Protein AF-A0AAV4GHW4-F1 (afdb_monomer)

Radius of gyration: 25.51 Å; Cα contacts (8 Å, |Δi|>4): 417; chains: 1; bounding box: 50×102×62 Å

Secondary structure (DSSP, 8-state):
-PPPEEEEE-GGGPPPEEEE--TT--HHHHHHHHHHHHHHHHS-TTSGGGS-SGGGGGGEEEEEEPTT---SPPEEPPTT----TTTSS-BTTBPPEEEEEE-S--SS---TTSHHHHHHHHHHHHHHHT-SS--GGG-TTS-HHHHHHHHHHHHHHTTPPSP--TT-B--TTS--GGGG---TTTHHHHTT--HHHHHHHHTTTS--HHHHHHHHHHHHHHHHHHHHTT-BHHHHHHHHHHHHHHH-GGGGSEEEEE--TT-S--EEEEE---TT---------EE-HHHHHHHHHHHHHHHHHHHHHHHGGGS--------PPP-

Solvent-accessible surface area (backbone atoms only — not comparable to full-atom values): 19428 Å² total; per-residue (Å²): 133,90,80,54,53,36,42,35,40,45,56,72,79,46,78,66,45,78,45,72,67,43,98,81,52,45,41,66,59,53,51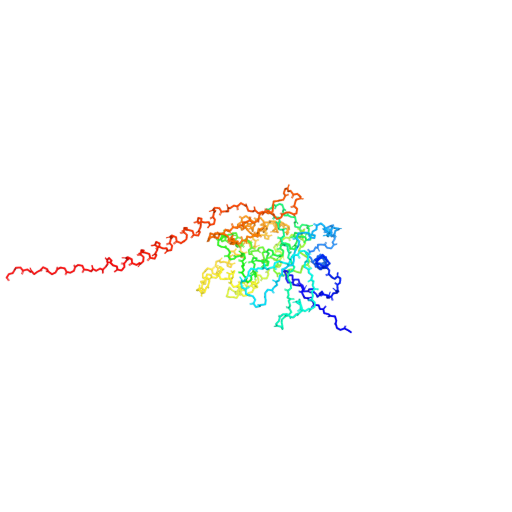,51,53,49,51,57,60,47,42,80,37,48,39,57,89,92,45,77,55,71,77,64,67,75,80,49,54,85,30,46,42,45,26,52,52,62,87,86,73,60,73,66,80,79,47,68,63,60,79,84,46,73,73,42,78,71,68,42,40,45,63,90,89,41,65,45,37,33,34,53,43,72,64,66,47,72,85,67,85,78,54,60,81,29,54,64,29,36,50,43,49,37,40,52,44,36,31,30,34,44,34,87,71,68,33,54,57,55,46,81,72,50,51,71,69,55,44,42,50,48,50,35,57,46,55,65,52,73,81,62,73,69,39,76,51,51,80,45,62,39,33,78,83,56,80,42,74,74,82,68,59,86,50,82,86,52,47,59,78,72,63,76,43,27,68,59,40,36,24,69,44,26,60,38,96,62,72,32,67,65,52,32,50,51,45,51,53,49,36,52,52,50,45,51,56,55,18,74,64,52,45,35,44,42,59,56,54,53,51,46,51,51,52,47,44,71,59,37,58,59,78,51,38,63,74,49,81,43,69,56,96,86,51,94,61,75,44,61,36,45,38,75,88,64,98,83,57,100,60,100,60,91,56,85,48,62,80,59,68,68,58,58,52,55,54,50,50,53,50,50,50,52,51,50,52,51,53,51,63,64,49,60,75,72,76,70,69,81,85,81,79,86,79,82,79,92,128

Nearest PDB structures (foldseek):
  5ejr-assembly1_A  TM=6.743E-01  e=3.762E-06  Dictyostelium discoideum
  6e2q-assembly2_B  TM=6.091E-01  e=5.104E-05  Homo sapiens
  9e8m-assembly2_B  TM=5.911E-01  e=1.743E-01  Homo sapiens
  2wxk-assembly1_A  TM=5.797E-01  e=1.201E+00  Mus musculus
  2kd0-assembly1_A  TM=5.246E-01  e=9.746E-01  Arabidopsis thaliana

Organism: NCBI:txid1093978

Mean predicted aligned error: 13.67 Å

pLDDT: mean 71.88, std 19.36, range [30.42, 95.06]

Structure (mmCIF, N/CA/C/O backbone):
data_AF-A0AAV4GHW4-F1
#
_entry.id   AF-A0AAV4GHW4-F1
#
loop_
_atom_site.group_PDB
_atom_site.id
_atom_site.type_symbol
_atom_site.label_atom_id
_atom_site.label_alt_id
_atom_site.label_comp_id
_atom_site.label_asym_id
_atom_site.label_entity_id
_atom_site.label_seq_id
_atom_site.pdbx_PDB_ins_code
_atom_site.Cartn_x
_atom_site.Cartn_y
_atom_site.Cartn_z
_atom_site.occupancy
_atom_site.B_iso_or_equiv
_atom_site.auth_seq_id
_atom_site.auth_comp_id
_atom_site.auth_asym_id
_atom_site.auth_atom_id
_atom_site.pdbx_PDB_model_num
ATOM 1 N N . MET A 1 1 ? 32.295 -14.717 -14.502 1.00 43.09 1 MET A N 1
ATOM 2 C CA . MET A 1 1 ? 31.758 -13.413 -14.947 1.00 43.09 1 MET A CA 1
ATOM 3 C C . MET A 1 1 ? 30.785 -12.934 -13.887 1.00 43.09 1 MET A C 1
ATOM 5 O O . MET A 1 1 ? 29.823 -13.642 -13.624 1.00 43.09 1 MET A O 1
ATOM 9 N N . GLU A 1 2 ? 31.046 -11.801 -13.240 1.00 54.69 2 GLU A N 1
ATOM 10 C CA . GLU A 1 2 ? 30.083 -11.202 -12.308 1.00 54.69 2 GLU A CA 1
ATOM 11 C C . GLU A 1 2 ? 28.971 -10.516 -13.113 1.00 54.69 2 GLU A C 1
ATOM 13 O O . GLU A 1 2 ? 29.228 -9.606 -13.901 1.00 54.69 2 GLU A O 1
ATOM 18 N N . GLY A 1 3 ? 27.736 -11.005 -12.981 1.00 66.94 3 GLY A N 1
ATOM 19 C CA . GLY A 1 3 ? 26.578 -10.428 -13.662 1.00 66.94 3 GLY A CA 1
ATOM 20 C C . GLY A 1 3 ? 26.185 -9.088 -13.041 1.00 66.94 3 GLY A C 1
ATOM 21 O O . GLY A 1 3 ? 26.038 -8.984 -11.824 1.00 66.94 3 GLY A O 1
ATOM 22 N N . HIS A 1 4 ? 25.977 -8.066 -13.873 1.00 81.06 4 HIS A N 1
ATOM 23 C CA . HIS A 1 4 ? 25.438 -6.783 -13.418 1.00 81.06 4 HIS A CA 1
ATOM 24 C C . HIS A 1 4 ? 23.946 -6.921 -13.135 1.00 81.06 4 HIS A C 1
ATOM 26 O O . HIS A 1 4 ? 23.232 -7.547 -13.913 1.00 81.06 4 HIS A O 1
ATOM 32 N N . PHE A 1 5 ? 23.469 -6.326 -12.045 1.00 85.38 5 PHE A N 1
ATOM 33 C CA . PHE A 1 5 ? 22.056 -6.331 -11.684 1.00 85.38 5 PHE A CA 1
ATOM 34 C C . PHE A 1 5 ? 21.634 -4.974 -11.127 1.00 85.38 5 PHE A C 1
ATOM 36 O O . PHE A 1 5 ? 22.455 -4.243 -10.568 1.00 85.38 5 PHE A O 1
ATOM 43 N N . PHE A 1 6 ? 20.343 -4.681 -11.233 1.00 86.38 6 PHE A N 1
ATOM 44 C CA . PHE A 1 6 ? 19.683 -3.640 -10.452 1.00 86.38 6 PHE A CA 1
ATOM 45 C C . PHE A 1 6 ? 18.686 -4.269 -9.478 1.00 86.38 6 PHE A C 1
ATOM 47 O O . PHE A 1 6 ? 18.365 -5.461 -9.560 1.00 86.38 6 PHE A O 1
ATOM 54 N N . LYS A 1 7 ? 18.219 -3.466 -8.524 1.00 88.12 7 LYS A N 1
ATOM 55 C CA . LYS A 1 7 ? 17.244 -3.883 -7.519 1.00 88.12 7 LYS A CA 1
ATOM 56 C C . LYS A 1 7 ? 15.897 -3.236 -7.784 1.00 88.12 7 LYS A C 1
ATOM 58 O O . LYS A 1 7 ? 15.825 -2.049 -8.100 1.00 88.12 7 LYS A O 1
ATOM 63 N N . VAL A 1 8 ? 14.849 -4.026 -7.600 1.00 91.50 8 VAL A N 1
ATOM 64 C CA . VAL A 1 8 ? 13.468 -3.558 -7.582 1.00 91.50 8 VAL A CA 1
ATOM 65 C C . VAL A 1 8 ? 12.912 -3.739 -6.175 1.00 91.50 8 VAL A C 1
ATOM 67 O O . VAL A 1 8 ? 12.892 -4.854 -5.649 1.00 91.50 8 VAL A O 1
ATOM 70 N N . SER A 1 9 ? 12.489 -2.639 -5.567 1.00 91.31 9 SER A N 1
ATOM 71 C CA . SER A 1 9 ? 11.794 -2.593 -4.284 1.00 91.31 9 SER A CA 1
ATOM 72 C C . SER A 1 9 ? 10.278 -2.676 -4.496 1.00 91.31 9 SER A C 1
ATOM 74 O O . SER A 1 9 ? 9.756 -2.314 -5.554 1.00 91.31 9 SER A O 1
ATOM 76 N N . PHE A 1 10 ? 9.571 -3.154 -3.475 1.00 92.25 10 PHE A N 1
ATOM 77 C CA . PHE A 1 10 ? 8.130 -3.395 -3.496 1.00 92.25 10 PHE A CA 1
ATOM 78 C C . PHE A 1 10 ? 7.480 -2.813 -2.238 1.00 92.25 10 PHE A C 1
ATOM 80 O O . PHE A 1 10 ? 8.136 -2.674 -1.202 1.00 92.25 10 PHE A O 1
ATOM 87 N N . CYS A 1 11 ? 6.184 -2.520 -2.312 1.00 89.81 11 CYS A N 1
ATOM 88 C CA . CYS A 1 11 ? 5.404 -2.090 -1.154 1.00 89.81 11 CYS A CA 1
ATOM 89 C C . CYS A 1 11 ? 5.164 -3.253 -0.167 1.00 89.81 11 CYS A C 1
ATOM 91 O O . CYS A 1 11 ? 5.292 -4.432 -0.507 1.00 89.81 11 CYS A O 1
ATOM 93 N N . GLY A 1 12 ? 4.796 -2.929 1.070 1.00 84.56 12 GLY A N 1
ATOM 94 C CA . GLY A 1 12 ? 4.368 -3.868 2.107 1.00 84.56 12 GLY A CA 1
ATOM 95 C C . GLY A 1 12 ? 5.491 -4.662 2.758 1.00 84.56 12 GLY A C 1
ATOM 96 O O . GLY A 1 12 ? 5.224 -5.680 3.386 1.00 84.56 12 GLY A O 1
ATOM 97 N N . GLY A 1 13 ? 6.750 -4.246 2.589 1.00 83.62 13 GLY A N 1
ATOM 98 C CA . GLY A 1 13 ? 7.904 -5.008 3.077 1.00 83.62 13 GLY A CA 1
ATOM 99 C C . GLY A 1 13 ? 8.180 -6.291 2.285 1.00 83.62 13 GLY A C 1
ATOM 100 O O . GLY A 1 13 ? 8.926 -7.149 2.756 1.00 83.62 13 GLY A O 1
ATOM 101 N N . ILE A 1 14 ? 7.606 -6.430 1.085 1.00 89.81 14 ILE A N 1
ATOM 102 C CA . ILE A 1 14 ? 7.945 -7.513 0.161 1.00 89.81 14 ILE A CA 1
ATOM 103 C C . ILE A 1 14 ? 9.435 -7.415 -0.195 1.00 89.81 14 ILE A C 1
ATOM 105 O O . ILE A 1 14 ? 9.939 -6.356 -0.567 1.00 89.81 14 ILE A O 1
ATOM 109 N N . SER A 1 15 ? 10.140 -8.543 -0.079 1.00 89.75 15 SER A N 1
ATOM 110 C CA . SER A 1 15 ? 11.580 -8.641 -0.336 1.00 89.75 15 SER A CA 1
ATOM 111 C C . SER A 1 15 ? 11.957 -8.087 -1.713 1.00 89.75 15 SER A C 1
ATOM 113 O O . SER A 1 15 ? 11.308 -8.437 -2.702 1.00 89.75 15 SER A O 1
ATOM 115 N N . GLU A 1 16 ? 13.040 -7.311 -1.789 1.00 91.19 16 GLU A N 1
ATOM 116 C CA . GLU A 1 16 ? 13.577 -6.793 -3.054 1.00 91.19 16 GLU A CA 1
ATOM 117 C C . GLU A 1 16 ? 13.884 -7.919 -4.055 1.00 91.19 16 GLU A C 1
ATOM 119 O O . GLU A 1 16 ? 14.304 -9.017 -3.677 1.00 91.19 16 GLU A O 1
ATOM 124 N N . LEU A 1 17 ? 13.736 -7.622 -5.346 1.00 92.12 17 LEU A N 1
ATOM 125 C CA . LEU A 1 17 ? 14.094 -8.517 -6.443 1.00 92.12 17 LEU A CA 1
ATOM 126 C C . LEU A 1 17 ? 15.356 -7.996 -7.136 1.00 92.12 17 LEU A C 1
ATOM 128 O O . LEU A 1 17 ? 15.420 -6.834 -7.537 1.00 92.12 17 LEU A O 1
ATOM 132 N N . LYS A 1 18 ? 16.361 -8.860 -7.298 1.00 91.00 18 LYS A N 1
ATOM 133 C CA . LYS A 1 18 ? 17.548 -8.566 -8.112 1.00 91.00 18 LYS A CA 1
ATOM 134 C C . LYS A 1 18 ? 17.291 -9.002 -9.547 1.00 91.00 18 LYS A C 1
ATOM 136 O O . LYS A 1 18 ? 16.961 -10.163 -9.784 1.00 91.00 18 LYS A O 1
ATOM 141 N N . ILE A 1 19 ? 17.477 -8.091 -10.495 1.00 90.44 19 ILE A N 1
ATOM 142 C CA . ILE A 1 19 ? 17.283 -8.364 -11.920 1.00 90.44 19 ILE A CA 1
ATOM 143 C C . ILE A 1 19 ? 18.604 -8.159 -12.642 1.00 90.44 19 ILE A C 1
ATOM 145 O O . ILE A 1 19 ? 19.162 -7.064 -12.648 1.00 90.44 19 ILE A O 1
ATOM 149 N N . TYR A 1 20 ? 19.106 -9.240 -13.235 1.00 89.19 20 TYR A N 1
ATOM 150 C CA . TYR A 1 20 ? 20.337 -9.227 -14.013 1.00 89.19 20 TYR A CA 1
ATOM 151 C C . TYR A 1 20 ? 20.122 -8.524 -15.350 1.00 89.19 20 TYR A C 1
ATOM 153 O O . TYR A 1 20 ? 19.161 -8.812 -16.064 1.00 89.19 20 TYR A O 1
ATOM 161 N N . ILE A 1 21 ? 21.035 -7.611 -15.670 1.00 86.50 21 ILE A N 1
ATOM 162 C CA . ILE A 1 21 ? 21.036 -6.839 -16.907 1.00 86.50 21 ILE A CA 1
ATOM 163 C C . ILE A 1 21 ? 21.643 -7.711 -18.005 1.00 86.50 21 ILE A C 1
ATOM 165 O O . ILE A 1 21 ? 22.843 -7.997 -17.985 1.00 86.50 21 ILE A O 1
ATOM 169 N N . ALA A 1 22 ? 20.803 -8.102 -18.957 1.00 86.62 22 ALA A N 1
ATOM 170 C CA . ALA A 1 22 ? 21.189 -8.752 -20.204 1.00 86.62 22 ALA A CA 1
ATOM 171 C C . ALA A 1 22 ? 20.960 -7.785 -21.386 1.00 86.62 22 ALA A C 1
ATOM 173 O O . ALA A 1 22 ? 20.087 -6.921 -21.276 1.00 86.62 22 ALA A O 1
ATOM 174 N N . PRO A 1 23 ? 21.720 -7.889 -22.493 1.00 83.31 23 PRO A N 1
ATOM 175 C CA . PRO A 1 23 ? 21.572 -7.012 -23.664 1.00 83.31 23 PRO A CA 1
ATOM 176 C C . PRO A 1 23 ? 20.146 -6.932 -24.232 1.00 83.31 23 PRO A C 1
ATOM 178 O O . PRO A 1 23 ? 19.733 -5.887 -24.730 1.00 83.31 23 PRO A O 1
ATOM 181 N N . GLU A 1 24 ? 19.406 -8.030 -24.144 1.00 87.25 24 GLU A N 1
ATOM 182 C CA . GLU A 1 24 ? 18.047 -8.215 -24.648 1.00 87.25 24 GLU A CA 1
ATOM 183 C C . GLU A 1 24 ? 16.949 -7.932 -23.610 1.00 87.25 24 GLU A C 1
ATOM 185 O O . GLU A 1 24 ? 15.772 -8.090 -23.920 1.00 87.25 24 GLU A O 1
ATOM 190 N N . LEU A 1 25 ? 17.303 -7.515 -22.387 1.00 89.38 25 LEU A N 1
ATOM 191 C CA . LEU A 1 25 ? 16.332 -7.287 -21.314 1.00 89.38 25 LEU A CA 1
ATOM 192 C C . LEU A 1 25 ? 15.388 -6.124 -21.657 1.00 89.38 25 LEU A C 1
ATOM 194 O O . LEU A 1 25 ? 15.807 -4.962 -21.704 1.00 89.38 25 LEU A O 1
ATOM 198 N N . THR A 1 26 ? 14.103 -6.428 -21.824 1.00 89.56 26 THR A N 1
ATOM 199 C CA . THR A 1 26 ? 13.068 -5.425 -22.103 1.00 89.56 26 THR A CA 1
ATOM 200 C C . THR A 1 26 ? 12.365 -4.943 -20.833 1.00 89.56 26 THR A C 1
ATOM 202 O O . THR A 1 26 ? 12.428 -5.577 -19.779 1.00 89.56 26 THR A O 1
ATOM 205 N N . TYR A 1 27 ? 11.655 -3.816 -20.929 1.00 88.19 27 TYR A N 1
ATOM 206 C CA . TYR A 1 27 ? 10.766 -3.337 -19.867 1.00 88.19 27 TYR A CA 1
ATOM 207 C C . TYR A 1 27 ? 9.712 -4.375 -19.476 1.00 88.19 27 TYR A C 1
ATOM 209 O O . TYR A 1 27 ? 9.542 -4.660 -18.290 1.00 88.19 27 TYR A O 1
ATOM 217 N N . ASP A 1 28 ? 9.068 -5.001 -20.459 1.00 88.50 28 ASP A N 1
ATOM 218 C CA . ASP A 1 28 ? 8.027 -5.999 -20.214 1.00 88.50 28 ASP A CA 1
ATOM 219 C C . ASP A 1 28 ? 8.582 -7.244 -19.514 1.00 88.50 28 ASP A C 1
ATOM 221 O O . ASP A 1 28 ? 7.925 -7.790 -18.626 1.00 88.50 28 ASP A O 1
ATOM 225 N N . ASP A 1 29 ? 9.817 -7.661 -19.815 1.00 91.12 29 ASP A N 1
ATOM 226 C CA . ASP A 1 29 ? 10.480 -8.757 -19.092 1.00 91.12 29 ASP A CA 1
ATOM 227 C C . ASP A 1 29 ? 10.667 -8.424 -17.611 1.00 91.12 29 ASP A C 1
ATOM 229 O O . ASP A 1 29 ? 10.471 -9.271 -16.733 1.00 91.12 29 ASP A O 1
ATOM 233 N N . VAL A 1 30 ? 11.050 -7.180 -17.319 1.00 92.38 30 VAL A N 1
ATOM 234 C CA . VAL A 1 30 ? 11.238 -6.695 -15.949 1.00 92.38 30 VAL A CA 1
ATOM 235 C C . VAL A 1 30 ? 9.900 -6.639 -15.217 1.00 92.38 30 VAL A C 1
ATOM 237 O O . VAL A 1 30 ? 9.807 -7.148 -14.096 1.00 92.38 30 VAL A O 1
ATOM 240 N N . ILE A 1 31 ? 8.853 -6.099 -15.846 1.00 92.44 31 ILE A N 1
ATOM 241 C CA . ILE A 1 31 ? 7.500 -6.069 -15.276 1.00 92.44 31 ILE A CA 1
ATOM 242 C C . ILE A 1 31 ? 6.985 -7.489 -15.028 1.00 92.44 31 ILE A C 1
ATOM 244 O O . ILE A 1 31 ? 6.517 -7.770 -13.927 1.00 92.44 31 ILE A O 1
ATOM 248 N N . ASN A 1 32 ? 7.133 -8.412 -15.980 1.00 91.06 32 ASN A N 1
ATOM 249 C CA . ASN A 1 32 ? 6.719 -9.808 -15.819 1.00 91.06 32 ASN A CA 1
ATOM 250 C C . ASN A 1 32 ? 7.434 -10.493 -14.647 1.00 91.06 32 ASN A C 1
ATOM 252 O O . ASN A 1 32 ? 6.792 -11.160 -13.831 1.00 91.06 32 ASN A O 1
ATOM 256 N N . LYS A 1 33 ? 8.753 -10.292 -14.511 1.00 92.81 33 LYS A N 1
ATOM 257 C CA . LYS A 1 33 ? 9.520 -10.785 -13.353 1.00 92.81 33 LYS A CA 1
ATOM 258 C C . LYS A 1 33 ? 8.976 -10.220 -12.039 1.00 92.81 33 LYS A C 1
ATOM 260 O O . LYS A 1 33 ? 8.833 -10.967 -11.073 1.00 92.81 33 LYS A O 1
ATOM 265 N N . CYS A 1 34 ? 8.622 -8.936 -12.012 1.00 94.44 34 CYS A N 1
ATOM 266 C CA . CYS A 1 34 ? 8.037 -8.293 -10.837 1.00 94.44 34 CYS A CA 1
ATOM 267 C C . CYS A 1 34 ? 6.637 -8.831 -10.509 1.00 94.44 34 CYS A C 1
ATOM 269 O O . CYS A 1 34 ? 6.383 -9.156 -9.349 1.00 94.44 34 CYS A O 1
ATOM 271 N N . ILE A 1 35 ? 5.753 -8.990 -11.502 1.00 91.81 35 ILE A N 1
ATOM 272 C CA . ILE A 1 35 ? 4.402 -9.531 -11.285 1.00 91.81 35 ILE A CA 1
ATOM 273 C C . ILE A 1 35 ? 4.476 -10.964 -10.760 1.00 91.81 35 ILE A C 1
ATOM 275 O O . ILE A 1 35 ? 3.809 -11.292 -9.783 1.00 91.81 35 ILE A O 1
ATOM 279 N N . ASN A 1 36 ? 5.322 -11.809 -11.349 1.00 89.94 36 ASN A N 1
ATOM 280 C CA . ASN A 1 36 ? 5.509 -13.180 -10.872 1.00 89.94 36 ASN A CA 1
ATOM 281 C C . ASN A 1 36 ? 6.025 -13.217 -9.427 1.00 89.94 36 ASN A C 1
ATOM 283 O O . ASN A 1 36 ? 5.569 -14.036 -8.630 1.00 89.94 36 ASN A O 1
ATOM 287 N N . HIS A 1 37 ? 6.922 -12.294 -9.072 1.00 92.06 37 HIS A N 1
ATOM 288 C CA . HIS A 1 37 ? 7.453 -12.172 -7.716 1.00 92.06 37 HIS A CA 1
ATOM 289 C C . HIS A 1 37 ? 6.400 -11.724 -6.695 1.00 92.06 37 HIS A C 1
ATOM 291 O O . HIS A 1 37 ? 6.375 -12.262 -5.587 1.00 92.06 37 HIS A O 1
ATOM 297 N N . ILE A 1 38 ? 5.516 -10.778 -7.030 1.00 91.38 38 ILE A N 1
ATOM 298 C CA . ILE A 1 38 ? 4.436 -10.382 -6.109 1.00 91.38 38 ILE A CA 1
ATOM 299 C C . ILE A 1 38 ? 3.320 -11.425 -6.057 1.00 91.38 38 ILE A C 1
ATOM 301 O O . ILE A 1 38 ? 2.797 -11.687 -4.979 1.00 91.38 38 ILE A O 1
ATOM 305 N N . LYS A 1 39 ? 2.990 -12.071 -7.181 1.00 87.81 39 LYS A N 1
ATOM 306 C CA . LYS A 1 39 ? 1.914 -13.064 -7.291 1.00 87.81 39 LYS A CA 1
ATOM 307 C C . LYS A 1 39 ? 2.075 -14.180 -6.264 1.00 87.81 39 LYS A C 1
ATOM 309 O O . LYS A 1 39 ? 1.115 -14.507 -5.580 1.00 87.81 39 LYS A O 1
ATOM 314 N N . SER A 1 40 ? 3.286 -14.716 -6.107 1.00 82.75 40 SER A N 1
ATOM 315 C CA . SER A 1 40 ? 3.565 -15.795 -5.149 1.00 82.75 40 SER A CA 1
ATOM 316 C C . SER A 1 40 ? 3.507 -15.366 -3.677 1.00 82.75 40 SER A C 1
ATOM 318 O O . SER A 1 40 ? 3.732 -16.194 -2.801 1.00 82.75 40 SER A O 1
ATOM 320 N N . ARG A 1 41 ? 3.312 -14.072 -3.395 1.00 87.12 41 ARG A N 1
ATOM 321 C CA . ARG A 1 41 ? 3.337 -13.494 -2.044 1.00 87.12 41 ARG A CA 1
ATOM 322 C C . ARG A 1 41 ? 1.998 -12.903 -1.643 1.00 87.12 41 ARG A C 1
ATOM 324 O O . ARG A 1 41 ? 1.611 -13.028 -0.493 1.00 87.12 41 ARG A O 1
ATOM 331 N N . VAL A 1 42 ? 1.328 -12.213 -2.564 1.00 86.44 42 VAL A N 1
ATOM 332 C CA . VAL A 1 42 ? 0.125 -11.426 -2.251 1.00 86.44 42 VAL A CA 1
ATOM 333 C C . VAL A 1 42 ? -1.168 -12.161 -2.573 1.00 86.44 42 VAL A C 1
ATOM 335 O O . VAL A 1 42 ? -2.201 -11.819 -2.008 1.00 86.44 42 VAL A O 1
ATOM 338 N N . CYS A 1 43 ? -1.129 -13.157 -3.459 1.00 82.19 43 CYS A N 1
ATOM 339 C CA . CYS A 1 43 ? -2.315 -13.911 -3.839 1.00 82.19 43 CYS A CA 1
ATOM 340 C C . CYS A 1 43 ? -2.476 -15.175 -3.009 1.00 82.19 43 CYS A C 1
ATOM 342 O O . CYS A 1 43 ? -1.501 -15.807 -2.609 1.00 82.19 43 CYS A O 1
ATOM 344 N N . ASP A 1 44 ? -3.737 -15.549 -2.828 1.00 77.38 44 ASP A N 1
ATOM 345 C CA . ASP A 1 44 ? -4.115 -16.866 -2.347 1.00 77.38 44 ASP A CA 1
ATOM 346 C C . ASP A 1 44 ? -3.598 -17.934 -3.337 1.00 77.38 44 ASP A C 1
ATOM 348 O O . ASP A 1 44 ? -3.952 -17.856 -4.527 1.00 77.38 44 ASP A O 1
ATOM 352 N N . PRO A 1 45 ? -2.747 -18.882 -2.887 1.00 70.38 45 PRO A N 1
ATOM 353 C CA . PRO A 1 45 ? -2.209 -19.946 -3.733 1.00 70.38 45 PRO A CA 1
ATOM 354 C C . PRO A 1 45 ? -3.300 -20.826 -4.353 1.00 70.38 45 PRO A C 1
ATOM 356 O O . PRO A 1 45 ? -3.072 -21.372 -5.432 1.00 70.38 45 PRO A O 1
ATOM 359 N N . ASP A 1 46 ? -4.479 -20.895 -3.730 1.00 70.81 46 ASP A N 1
ATOM 360 C CA . ASP A 1 46 ? -5.600 -21.725 -4.173 1.00 70.81 46 ASP A CA 1
ATOM 361 C C . ASP A 1 46 ? -6.586 -20.965 -5.083 1.00 70.81 46 ASP A C 1
ATOM 363 O O . ASP A 1 46 ? -7.601 -21.517 -5.508 1.00 70.81 46 ASP A O 1
ATOM 367 N N . SER A 1 47 ? -6.316 -19.691 -5.404 1.00 69.19 47 SER A N 1
ATOM 368 C CA . SER A 1 47 ? -7.223 -18.866 -6.214 1.00 69.19 47 SER A CA 1
ATOM 369 C C . SER A 1 47 ? -6.863 -18.790 -7.705 1.00 69.19 47 SER A C 1
ATOM 371 O O . SER A 1 47 ? -5.702 -18.652 -8.113 1.00 69.19 47 SER A O 1
ATOM 373 N N . ASP A 1 48 ? -7.911 -18.720 -8.533 1.00 63.34 48 ASP A N 1
ATOM 374 C CA . ASP A 1 48 ? -7.831 -18.474 -9.981 1.00 63.34 48 ASP A CA 1
ATOM 375 C C . ASP A 1 48 ? -7.287 -17.082 -10.343 1.00 63.34 48 ASP A C 1
ATOM 377 O O . ASP A 1 48 ? -7.004 -16.816 -11.513 1.00 63.34 48 ASP A O 1
ATOM 381 N N . ALA A 1 49 ? -7.067 -16.188 -9.367 1.00 59.91 49 ALA A N 1
ATOM 382 C CA . ALA A 1 49 ? -6.452 -14.869 -9.571 1.00 59.91 49 ALA A CA 1
ATOM 383 C C . ALA A 1 49 ? -5.074 -14.946 -10.266 1.00 59.91 49 ALA A C 1
ATOM 385 O O . ALA A 1 49 ? -4.554 -13.949 -10.772 1.00 59.91 49 ALA A O 1
ATOM 386 N N . SER A 1 50 ? -4.500 -16.149 -10.293 1.00 55.19 50 SER A N 1
ATOM 387 C CA . SER A 1 50 ? -3.203 -16.529 -10.821 1.00 55.19 50 SER A CA 1
ATOM 388 C C . SER A 1 50 ? -3.150 -16.797 -12.338 1.00 55.19 50 SER A C 1
ATOM 390 O O . SER A 1 50 ? -2.040 -16.852 -12.878 1.00 55.19 50 SER A O 1
ATOM 392 N N . THR A 1 51 ? -4.272 -16.954 -13.050 1.00 59.62 51 THR A N 1
ATOM 393 C CA . THR A 1 51 ? -4.263 -17.585 -14.393 1.00 59.62 51 THR A CA 1
ATOM 394 C C . THR A 1 51 ? -3.939 -16.671 -15.580 1.00 59.62 51 THR A C 1
ATOM 396 O O . THR A 1 51 ? -3.481 -17.184 -16.598 1.00 59.62 51 THR A O 1
ATOM 399 N N . ASN A 1 52 ? -4.083 -15.340 -15.491 1.00 62.16 52 ASN A N 1
ATOM 400 C CA . ASN A 1 52 ? -3.751 -14.451 -16.620 1.00 62.16 52 ASN A CA 1
ATOM 401 C C . ASN A 1 52 ? -3.029 -13.158 -16.198 1.00 62.16 52 ASN A C 1
ATOM 403 O O . ASN A 1 52 ? -3.634 -12.107 -15.994 1.00 62.16 52 ASN A O 1
ATOM 407 N N . VAL A 1 53 ? -1.701 -13.251 -16.084 1.00 65.94 53 VAL A N 1
ATOM 408 C CA . VAL A 1 53 ? -0.802 -12.139 -15.724 1.00 65.94 53 VAL A CA 1
ATOM 409 C C . VAL A 1 53 ? -0.739 -11.060 -16.814 1.00 65.94 53 VAL A C 1
ATOM 411 O O . VAL A 1 53 ? -0.597 -9.879 -16.496 1.00 65.94 53 VAL A O 1
ATOM 414 N N . ALA A 1 54 ? -0.905 -11.442 -18.086 1.00 67.75 54 ALA A N 1
ATOM 415 C CA . ALA A 1 54 ? -0.756 -10.537 -19.226 1.00 67.75 54 ALA A CA 1
ATOM 416 C C . ALA A 1 54 ? -1.771 -9.382 -19.209 1.00 67.75 54 ALA A C 1
ATOM 418 O O . ALA A 1 54 ? -1.443 -8.266 -19.603 1.00 67.75 54 ALA A O 1
ATOM 419 N N . VAL A 1 55 ? -2.975 -9.616 -18.675 1.00 72.25 55 VAL A N 1
ATOM 420 C CA . VAL A 1 55 ? -4.030 -8.593 -18.553 1.00 72.25 55 VAL A CA 1
ATOM 421 C C . VAL A 1 55 ? -3.620 -7.444 -17.625 1.00 72.25 55 VAL A C 1
ATOM 423 O O . VAL A 1 55 ? -4.094 -6.321 -17.789 1.00 72.25 55 VAL A O 1
ATOM 426 N N . TYR A 1 56 ? -2.726 -7.691 -16.664 1.00 72.19 56 TYR A N 1
ATOM 427 C CA . TYR A 1 56 ? -2.315 -6.678 -15.692 1.00 72.19 56 TYR A CA 1
ATOM 428 C C . TYR A 1 56 ? -1.028 -5.936 -16.069 1.00 72.19 56 TYR A C 1
ATOM 430 O O . TYR A 1 56 ? -0.743 -4.911 -15.453 1.00 72.19 56 TYR A O 1
ATOM 438 N N . LEU A 1 57 ? -0.277 -6.395 -17.079 1.00 75.25 57 LEU A N 1
ATOM 439 C CA . LEU A 1 57 ? 0.938 -5.726 -17.566 1.00 75.25 57 LEU A CA 1
ATOM 440 C C . LEU A 1 57 ? 0.786 -4.203 -17.739 1.00 75.25 57 LEU A C 1
ATOM 442 O O . LEU A 1 57 ? 1.588 -3.475 -17.153 1.00 75.25 57 LEU A O 1
ATOM 446 N N . PRO A 1 58 ? -0.247 -3.689 -18.439 1.00 78.12 58 PRO A N 1
ATOM 447 C CA . PRO A 1 58 ? -0.382 -2.252 -18.672 1.00 78.12 58 PRO A CA 1
ATOM 448 C C . PRO A 1 58 ? -0.766 -1.456 -17.420 1.00 78.12 58 PRO A C 1
ATOM 450 O O . PRO A 1 58 ? -0.789 -0.234 -17.469 1.00 78.12 58 PRO A O 1
ATOM 453 N N . VAL A 1 59 ? -1.108 -2.114 -16.307 1.00 84.19 59 VAL A N 1
ATOM 454 C CA . VAL A 1 59 ? -1.541 -1.450 -15.069 1.00 84.19 59 VAL A CA 1
ATOM 455 C C . VAL A 1 59 ? -0.357 -1.115 -14.157 1.00 84.19 59 VAL A C 1
ATOM 457 O O . VAL A 1 59 ? -0.384 -0.124 -13.413 1.00 84.19 59 VAL A O 1
ATOM 460 N N . PHE A 1 60 ? 0.691 -1.930 -14.217 1.00 89.12 60 PHE A N 1
ATOM 461 C CA . PHE A 1 60 ? 1.883 -1.768 -13.399 1.00 89.12 60 PHE A CA 1
ATOM 462 C C . PHE A 1 60 ? 2.923 -0.868 -14.064 1.00 89.12 60 PHE A C 1
ATOM 464 O O . PHE A 1 60 ? 2.957 -0.690 -15.279 1.00 89.12 60 PHE A O 1
ATOM 471 N N . GLY A 1 61 ? 3.811 -0.313 -13.247 1.00 91.19 61 GLY A N 1
ATOM 472 C CA . GLY A 1 61 ? 4.952 0.436 -13.736 1.00 91.19 61 GLY A CA 1
ATOM 473 C C . GLY A 1 61 ? 6.153 0.379 -12.806 1.00 91.19 61 GLY A C 1
ATOM 474 O O . GLY A 1 61 ? 6.053 -0.034 -11.647 1.00 91.19 61 GLY A O 1
ATOM 475 N N . LEU A 1 62 ? 7.286 0.840 -13.327 1.00 90.75 62 LEU A N 1
ATOM 476 C CA . LEU A 1 62 ? 8.505 1.072 -12.561 1.00 90.75 62 LEU A CA 1
ATOM 477 C C . LEU A 1 62 ? 8.722 2.569 -12.401 1.00 90.75 62 LEU A C 1
ATOM 479 O O . LEU A 1 62 ? 8.672 3.317 -13.380 1.00 90.75 62 LEU A O 1
ATOM 483 N N . ARG A 1 63 ? 9.008 3.000 -11.176 1.00 87.81 63 ARG A N 1
ATOM 484 C CA . ARG A 1 63 ? 9.482 4.358 -10.902 1.00 87.81 63 ARG A CA 1
ATOM 485 C C . ARG A 1 63 ? 10.897 4.341 -10.346 1.00 87.81 63 ARG A C 1
ATOM 487 O O . ARG A 1 63 ? 11.298 3.379 -9.696 1.00 87.81 63 ARG A O 1
ATOM 494 N N . LEU A 1 64 ? 11.647 5.405 -10.595 1.00 83.88 64 LEU A N 1
ATOM 495 C CA . LEU A 1 64 ? 12.969 5.607 -10.011 1.00 83.88 64 LEU A CA 1
ATOM 496 C C . LEU A 1 64 ? 12.832 5.982 -8.530 1.00 83.88 64 LEU A C 1
ATOM 498 O O . LEU A 1 64 ? 12.132 6.942 -8.200 1.00 83.88 64 LEU A O 1
ATOM 502 N N . LEU A 1 65 ? 13.523 5.259 -7.646 1.00 74.56 65 LEU A N 1
ATOM 503 C CA . LEU A 1 65 ? 13.726 5.697 -6.268 1.00 74.56 65 LEU A CA 1
ATOM 504 C C . LEU A 1 65 ? 14.849 6.723 -6.259 1.00 74.56 65 LEU A C 1
ATOM 506 O O . LEU A 1 65 ? 15.983 6.436 -6.648 1.00 74.56 65 LEU A O 1
ATOM 510 N N . GLN A 1 66 ? 14.531 7.935 -5.821 1.00 65.50 66 GLN A N 1
ATOM 511 C CA . GLN A 1 66 ? 15.535 8.979 -5.755 1.00 65.50 66 GLN A CA 1
ATOM 512 C C . GLN A 1 66 ? 16.537 8.697 -4.629 1.00 65.50 66 GLN A C 1
ATOM 514 O O . GLN A 1 66 ? 16.139 8.383 -3.498 1.00 65.50 66 GLN A O 1
ATOM 519 N N . PRO A 1 67 ? 17.848 8.822 -4.897 1.00 54.88 67 PRO A N 1
ATOM 520 C CA . PRO A 1 67 ? 18.847 8.690 -3.855 1.00 54.88 67 PRO A CA 1
ATOM 521 C C . PRO A 1 67 ? 18.659 9.821 -2.833 1.00 54.88 67 PRO A C 1
ATOM 523 O O . PRO A 1 67 ? 18.717 10.992 -3.184 1.00 54.88 67 PRO A O 1
ATOM 526 N N . ASN A 1 68 ? 18.503 9.448 -1.557 1.00 53.91 68 ASN A N 1
ATOM 527 C CA . ASN A 1 68 ? 18.387 10.319 -0.371 1.00 53.91 68 ASN A CA 1
ATOM 528 C C . ASN A 1 68 ? 16.981 10.801 0.020 1.00 53.91 68 ASN A C 1
ATOM 530 O O . ASN A 1 68 ? 16.882 11.671 0.883 1.00 53.91 68 ASN A O 1
ATOM 534 N N . GLY A 1 69 ? 15.906 10.241 -0.543 1.00 51.03 69 GLY A N 1
ATOM 535 C CA . GLY A 1 69 ? 14.548 10.613 -0.121 1.00 51.03 69 GLY A CA 1
ATOM 536 C C . GLY A 1 69 ? 14.220 12.088 -0.378 1.00 51.03 69 GLY A C 1
ATOM 537 O O . GLY A 1 69 ? 13.441 12.681 0.367 1.00 51.03 69 GLY A O 1
ATOM 538 N N . SER A 1 70 ? 14.843 12.688 -1.400 1.00 51.59 70 SER A N 1
ATOM 539 C CA . SER A 1 70 ? 14.464 14.008 -1.893 1.00 51.59 70 SER A CA 1
ATOM 540 C C . SER A 1 70 ? 12.987 13.999 -2.279 1.00 51.59 70 SER A C 1
ATOM 542 O O . SER A 1 70 ? 12.494 13.055 -2.891 1.00 51.59 70 SER A O 1
ATOM 544 N N . SER A 1 71 ? 12.274 15.055 -1.891 1.00 53.06 71 SER A N 1
ATOM 545 C CA . SER A 1 71 ? 10.832 15.221 -2.091 1.00 53.06 71 SER A CA 1
ATOM 546 C C . SER A 1 71 ? 10.449 15.533 -3.542 1.00 53.06 71 SER A C 1
ATOM 548 O O . SER A 1 71 ? 9.417 16.163 -3.774 1.00 53.06 71 SER A O 1
ATOM 550 N N . GLU A 1 72 ? 11.297 15.207 -4.518 1.00 58.00 72 GLU A N 1
ATOM 551 C CA . GLU A 1 72 ? 10.946 15.446 -5.911 1.00 58.00 72 GLU A CA 1
ATOM 552 C C . GLU A 1 72 ? 9.975 14.368 -6.397 1.00 58.00 72 GLU A C 1
ATOM 554 O O . GLU A 1 72 ? 9.885 13.262 -5.855 1.00 58.00 72 GLU A O 1
ATOM 559 N N . ASN A 1 73 ? 9.212 14.715 -7.429 1.00 62.66 73 ASN A N 1
ATOM 560 C CA . ASN A 1 73 ? 8.162 13.852 -7.939 1.00 62.66 73 ASN A CA 1
ATOM 561 C C . ASN A 1 73 ? 8.735 12.513 -8.439 1.00 62.66 73 ASN A C 1
ATOM 563 O O . ASN A 1 73 ? 9.750 12.504 -9.143 1.00 62.66 73 ASN A O 1
ATOM 567 N N . PRO A 1 74 ? 8.070 11.381 -8.142 1.00 72.12 74 PRO A N 1
ATOM 568 C CA . PRO A 1 74 ? 8.483 10.085 -8.656 1.00 72.12 74 PRO A CA 1
ATOM 569 C C . PRO A 1 74 ? 8.492 10.087 -10.189 1.00 72.12 74 PRO A C 1
ATOM 571 O O . PRO A 1 74 ? 7.499 10.439 -10.827 1.00 72.12 74 PRO A O 1
ATOM 574 N N . VAL A 1 75 ? 9.606 9.656 -10.782 1.00 79.56 75 VAL A N 1
ATOM 575 C CA . VAL A 1 75 ? 9.758 9.558 -12.240 1.00 79.56 75 VAL A CA 1
ATOM 576 C C . VAL A 1 75 ? 9.462 8.130 -12.678 1.00 79.56 75 VAL A C 1
ATOM 578 O O . VAL A 1 75 ? 10.195 7.204 -12.329 1.00 79.56 75 VAL A O 1
ATOM 581 N N . TRP A 1 76 ? 8.391 7.953 -13.449 1.00 84.81 76 TRP A N 1
ATOM 582 C CA . TRP A 1 76 ? 8.051 6.674 -14.068 1.00 84.81 76 TRP A CA 1
ATOM 583 C C . TRP A 1 76 ? 8.909 6.413 -15.297 1.00 84.81 76 TRP A C 1
ATOM 585 O O . TRP A 1 76 ? 9.130 7.305 -16.118 1.00 84.81 76 TRP A O 1
ATOM 595 N N . LEU A 1 77 ? 9.346 5.169 -15.450 1.00 84.94 77 LEU A N 1
ATOM 596 C CA . LEU A 1 77 ? 10.011 4.734 -16.665 1.00 84.94 77 LEU A CA 1
ATOM 597 C C . LEU A 1 77 ? 8.984 4.586 -17.799 1.00 84.94 77 LEU A C 1
ATOM 599 O O . LEU A 1 77 ? 7.893 4.053 -17.575 1.00 84.94 77 LEU A O 1
ATOM 603 N N . PRO A 1 78 ? 9.309 5.036 -19.021 1.00 82.06 78 PRO A N 1
ATOM 604 C CA . PRO A 1 78 ? 8.491 4.737 -20.188 1.00 82.06 78 PRO A CA 1
ATOM 605 C C . PRO A 1 78 ? 8.600 3.252 -20.565 1.00 82.06 78 PRO A C 1
ATOM 607 O O . PRO A 1 78 ? 9.623 2.619 -20.311 1.00 82.06 78 PRO A O 1
ATOM 610 N N . TYR A 1 79 ? 7.588 2.709 -21.248 1.00 79.06 79 TYR A N 1
ATOM 611 C CA . TYR A 1 79 ? 7.567 1.295 -21.658 1.00 79.06 79 TYR A CA 1
ATOM 612 C C . TYR A 1 79 ? 8.703 0.916 -22.625 1.00 79.06 79 TYR A C 1
ATOM 614 O O . TYR A 1 79 ? 9.103 -0.237 -22.703 1.00 79.06 79 TYR A O 1
ATOM 622 N N . TRP A 1 80 ? 9.261 1.885 -23.355 1.00 79.44 80 TRP A N 1
ATOM 623 C CA . TRP A 1 80 ? 10.421 1.694 -24.233 1.00 79.44 80 TRP A CA 1
ATOM 624 C C . TRP A 1 80 ? 11.767 1.889 -23.516 1.00 79.44 80 TRP A C 1
ATOM 626 O O . TRP A 1 80 ? 12.803 2.014 -24.176 1.00 79.44 80 TRP A O 1
ATOM 636 N N . HIS A 1 81 ? 11.781 1.994 -22.183 1.00 84.38 81 HIS A N 1
ATOM 637 C CA . HIS A 1 81 ? 13.021 2.135 -21.425 1.00 84.38 81 HIS A CA 1
ATOM 638 C C . HIS A 1 81 ? 13.934 0.922 -21.649 1.00 84.38 81 HIS A C 1
ATOM 640 O O . HIS A 1 81 ? 13.495 -0.227 -21.614 1.00 84.38 81 HIS A O 1
ATOM 646 N N . LYS A 1 82 ? 15.221 1.196 -21.873 1.00 83.81 82 LYS A N 1
ATOM 647 C CA . LYS A 1 82 ? 16.262 0.187 -22.068 1.00 83.81 82 LYS A CA 1
ATOM 648 C C . LYS A 1 82 ? 17.213 0.234 -20.883 1.00 83.81 82 LYS A C 1
ATOM 650 O O . LYS A 1 82 ? 17.746 1.299 -20.589 1.00 83.81 82 LYS A O 1
ATOM 655 N N . PHE A 1 83 ? 17.430 -0.917 -20.255 1.00 84.44 83 PHE A N 1
ATOM 656 C CA . PHE A 1 83 ? 18.301 -1.033 -19.090 1.00 84.44 83 PHE A CA 1
ATOM 657 C C . PHE A 1 83 ? 19.757 -1.190 -19.536 1.00 84.44 83 PHE A C 1
ATOM 659 O O . PHE A 1 83 ? 20.121 -2.171 -20.188 1.00 84.44 83 PHE A O 1
ATOM 666 N N . TYR A 1 84 ? 20.610 -0.237 -19.175 1.00 74.25 84 TYR A N 1
ATOM 667 C CA . TYR A 1 84 ? 22.016 -0.199 -19.550 1.00 74.25 84 TYR A CA 1
ATOM 668 C C . TYR A 1 84 ? 22.944 -0.241 -18.338 1.00 74.25 84 TYR A C 1
ATOM 670 O O . TYR A 1 84 ? 22.844 0.536 -17.390 1.00 74.25 84 TYR A O 1
ATOM 678 N N . LYS A 1 85 ? 23.990 -1.065 -18.452 1.00 60.97 85 LYS A N 1
ATOM 679 C CA . LYS A 1 85 ? 25.033 -1.266 -17.433 1.00 60.97 85 LYS A CA 1
ATOM 680 C C . LYS A 1 85 ? 25.680 0.025 -16.898 1.00 60.97 85 LYS A C 1
ATOM 682 O O . LYS A 1 85 ? 26.067 0.055 -15.738 1.00 60.97 85 LYS A O 1
ATOM 687 N N . LYS A 1 86 ? 25.837 1.078 -17.712 1.00 60.16 86 LYS A N 1
ATOM 688 C CA . LYS A 1 86 ? 26.477 2.342 -17.284 1.00 60.16 86 LYS A CA 1
ATOM 689 C C . LYS A 1 86 ? 25.517 3.334 -16.618 1.00 60.16 86 LYS A C 1
ATOM 691 O O . LYS A 1 86 ? 25.981 4.151 -15.836 1.00 60.16 86 LYS A O 1
ATOM 696 N N . GLN A 1 87 ? 24.225 3.279 -16.937 1.00 61.44 87 GLN A N 1
ATOM 697 C CA . GLN A 1 87 ? 23.229 4.231 -16.432 1.00 61.44 87 GLN A CA 1
ATOM 698 C C . GLN A 1 87 ? 22.485 3.670 -15.223 1.00 61.44 87 GLN A C 1
ATOM 700 O O . GLN A 1 87 ? 22.280 4.392 -14.265 1.00 61.44 87 GLN A O 1
ATOM 705 N N . ASP A 1 88 ? 22.193 2.372 -15.200 1.00 56.72 88 ASP A N 1
ATOM 706 C CA . ASP A 1 88 ? 21.281 1.803 -14.200 1.00 56.72 88 ASP A CA 1
ATOM 707 C C . ASP A 1 88 ? 21.996 1.082 -13.047 1.00 56.72 88 ASP A C 1
ATOM 709 O O . ASP A 1 88 ? 21.384 0.696 -12.055 1.00 56.72 88 ASP A O 1
ATOM 713 N N . VAL A 1 89 ? 23.320 0.917 -13.138 1.00 55.19 89 VAL A N 1
ATOM 714 C CA . VAL A 1 89 ? 24.122 0.256 -12.091 1.00 55.19 89 VAL A CA 1
ATOM 715 C C . VAL A 1 89 ? 24.867 1.270 -11.220 1.00 55.19 89 VAL A C 1
ATOM 717 O O . VAL A 1 89 ? 25.015 1.023 -10.027 1.00 55.19 89 VAL A O 1
ATOM 720 N N . HIS A 1 90 ? 25.304 2.414 -11.772 1.00 47.62 90 HIS A N 1
ATOM 721 C CA . HIS A 1 90 ? 26.154 3.383 -11.065 1.00 47.62 90 HIS A CA 1
ATOM 722 C C . HIS A 1 90 ? 26.119 4.800 -11.665 1.00 47.62 90 HIS A C 1
ATOM 724 O O . HIS A 1 90 ? 27.062 5.213 -12.341 1.00 47.62 90 HIS A O 1
ATOM 730 N N . VAL A 1 91 ? 25.118 5.610 -11.322 1.00 42.38 91 VAL A N 1
ATOM 731 C CA . VAL A 1 91 ? 25.296 7.070 -11.361 1.00 42.38 91 VAL A CA 1
ATOM 732 C C . VAL A 1 91 ? 25.628 7.509 -9.932 1.00 42.38 91 VAL A C 1
ATOM 734 O O . VAL A 1 91 ? 24.811 7.396 -9.028 1.00 42.38 91 VAL A O 1
ATOM 737 N N . GLN A 1 92 ? 26.875 7.949 -9.712 1.00 41.31 92 GLN A N 1
ATOM 738 C CA . GLN A 1 92 ? 27.389 8.505 -8.441 1.00 41.31 92 GLN A CA 1
ATOM 739 C C . GLN A 1 92 ? 27.574 7.525 -7.257 1.00 41.31 92 GLN A C 1
ATOM 741 O O . GLN A 1 92 ? 27.373 7.892 -6.101 1.00 41.31 92 GLN A O 1
ATOM 746 N N . GLY A 1 93 ? 27.979 6.273 -7.502 1.00 46.53 93 GLY A N 1
ATOM 747 C CA . GLY A 1 93 ? 28.325 5.333 -6.417 1.00 46.53 93 GLY A CA 1
ATOM 748 C C . GLY A 1 93 ? 27.129 4.776 -5.631 1.00 46.53 93 GLY A C 1
ATOM 749 O O . GLY A 1 93 ? 27.319 4.066 -4.645 1.00 46.53 93 GLY A O 1
ATOM 750 N N . LYS A 1 94 ? 25.898 5.043 -6.082 1.00 51.69 94 LYS A N 1
ATOM 751 C CA . LYS A 1 94 ? 24.658 4.450 -5.565 1.00 51.69 94 LYS A CA 1
ATOM 752 C C . LYS A 1 94 ? 24.002 3.630 -6.679 1.00 51.69 94 LYS A C 1
ATOM 754 O O . LYS A 1 94 ? 23.940 4.084 -7.818 1.00 51.69 94 LYS A O 1
ATOM 759 N N . GLN A 1 95 ? 23.580 2.400 -6.375 1.00 59.41 95 GLN A N 1
ATOM 760 C CA . GLN A 1 95 ? 22.789 1.589 -7.309 1.00 59.41 95 GLN A CA 1
ATOM 761 C C . GLN A 1 95 ? 21.454 2.300 -7.557 1.00 59.41 95 GLN A C 1
ATOM 763 O O . GLN A 1 95 ? 20.810 2.699 -6.583 1.00 59.41 95 GLN A O 1
ATOM 768 N N . HIS A 1 96 ? 21.031 2.455 -8.820 1.00 59.53 96 HIS A N 1
ATOM 769 C CA . HIS A 1 96 ? 19.655 2.868 -9.089 1.00 59.53 96 HIS A CA 1
ATOM 770 C C . HIS A 1 96 ? 18.733 1.799 -8.509 1.00 59.53 96 HIS A C 1
ATOM 772 O O . HIS A 1 96 ? 18.845 0.612 -8.827 1.00 59.53 96 HIS A O 1
ATOM 778 N N . ALA A 1 97 ? 17.860 2.224 -7.605 1.00 75.38 97 ALA A N 1
ATOM 779 C CA . ALA A 1 97 ? 16.805 1.384 -7.084 1.00 75.38 97 ALA A CA 1
ATOM 780 C C . ALA A 1 97 ? 15.523 1.768 -7.823 1.00 75.38 97 ALA A C 1
ATOM 782 O O . ALA A 1 97 ? 15.179 2.946 -7.930 1.00 75.38 97 ALA A O 1
ATOM 783 N N . TYR A 1 98 ? 14.845 0.779 -8.387 1.00 88.12 98 TYR A N 1
ATOM 784 C CA . TYR A 1 98 ? 13.519 0.970 -8.956 1.00 88.12 98 TYR A CA 1
ATOM 785 C C . TYR A 1 98 ? 12.483 0.538 -7.934 1.00 88.12 98 TYR A C 1
ATOM 787 O O . TYR A 1 98 ? 12.749 -0.324 -7.101 1.00 88.12 98 TYR A O 1
ATOM 795 N N . GLU A 1 99 ? 11.284 1.086 -8.026 1.00 90.94 99 GLU A N 1
ATOM 796 C CA . GLU A 1 99 ? 10.144 0.620 -7.249 1.00 90.94 99 GLU A CA 1
ATOM 797 C C . GLU A 1 99 ? 9.039 0.164 -8.191 1.00 90.94 99 GLU A C 1
ATOM 799 O O . GLU A 1 99 ? 8.636 0.895 -9.103 1.00 90.94 99 GLU A O 1
ATOM 804 N N . PHE A 1 100 ? 8.558 -1.053 -7.963 1.00 94.31 100 PHE A N 1
ATOM 805 C CA . PHE A 1 100 ? 7.462 -1.638 -8.717 1.00 94.31 100 PHE A CA 1
ATOM 806 C C . PHE A 1 100 ? 6.126 -1.282 -8.083 1.00 94.31 100 PHE A C 1
ATOM 808 O O . PHE A 1 100 ? 5.913 -1.528 -6.895 1.00 94.31 100 PHE A O 1
ATOM 815 N N . ARG A 1 101 ? 5.211 -0.706 -8.863 1.00 93.31 101 ARG A N 1
ATOM 816 C CA . ARG A 1 101 ? 3.970 -0.123 -8.338 1.00 93.31 101 ARG A CA 1
ATOM 817 C C . ARG A 1 101 ? 2.807 -0.272 -9.307 1.00 93.31 101 ARG A C 1
ATOM 819 O O . ARG A 1 101 ? 2.995 -0.366 -10.518 1.00 93.31 101 ARG A O 1
ATOM 826 N N . VAL A 1 102 ? 1.589 -0.230 -8.777 1.00 91.31 102 VAL A N 1
ATOM 827 C CA . VAL A 1 102 ? 0.379 -0.003 -9.573 1.00 91.31 102 VAL A CA 1
ATOM 828 C C . VAL A 1 102 ? 0.345 1.468 -9.972 1.00 91.31 102 VAL A C 1
ATOM 830 O O . VAL A 1 102 ? 0.176 2.351 -9.120 1.00 91.31 102 VAL A O 1
ATOM 833 N N . ARG A 1 103 ? 0.509 1.730 -11.270 1.00 88.00 103 ARG A N 1
ATOM 834 C CA . ARG A 1 103 ? 0.458 3.079 -11.835 1.00 88.00 103 ARG A CA 1
ATOM 835 C C . ARG A 1 103 ? -0.974 3.460 -12.190 1.00 88.00 103 ARG A C 1
ATOM 837 O O . ARG A 1 103 ? -1.479 4.468 -11.701 1.00 88.00 103 ARG A O 1
ATOM 844 N N . HIS A 1 104 ? -1.642 2.620 -12.978 1.00 83.25 104 HIS A N 1
ATOM 845 C CA . HIS A 1 104 ? -2.983 2.890 -13.494 1.00 83.25 104 HIS A CA 1
ATOM 846 C C . HIS A 1 104 ? -4.052 2.340 -12.546 1.00 83.25 104 HIS A C 1
ATOM 848 O O . HIS A 1 104 ? -4.461 1.184 -12.624 1.00 83.25 104 HIS A O 1
ATOM 854 N N . ARG A 1 105 ? -4.480 3.175 -11.600 1.00 82.25 105 ARG A N 1
ATOM 855 C CA . ARG A 1 105 ? -5.366 2.768 -10.501 1.00 82.25 105 ARG A CA 1
ATOM 856 C C . ARG A 1 105 ? -6.843 2.895 -10.904 1.00 82.25 105 ARG A C 1
ATOM 858 O O . ARG A 1 105 ? -7.210 3.882 -11.542 1.00 82.25 105 ARG A O 1
ATOM 865 N N . PRO A 1 106 ? -7.716 1.948 -10.514 1.00 75.31 106 PRO A N 1
ATOM 866 C CA . PRO A 1 106 ? -9.147 2.064 -10.758 1.00 75.31 106 PRO A CA 1
ATOM 867 C C . PRO A 1 106 ? -9.750 3.204 -9.923 1.00 75.31 106 PRO A C 1
ATOM 869 O O . PRO A 1 106 ? -9.591 3.248 -8.702 1.00 75.31 106 PRO A O 1
ATOM 872 N N . VAL A 1 107 ? -10.470 4.110 -10.590 1.00 69.88 107 VAL A N 1
ATOM 873 C CA . VAL A 1 107 ? -11.275 5.165 -9.943 1.00 69.88 107 VAL A CA 1
ATOM 874 C C . VAL A 1 107 ? -12.640 4.616 -9.499 1.00 69.88 107 VAL A C 1
ATOM 876 O O . VAL A 1 107 ? -13.218 5.112 -8.539 1.00 69.88 107 VAL A O 1
ATOM 879 N N . GLY A 1 108 ? -13.147 3.593 -10.196 1.00 71.25 108 GLY A N 1
ATOM 880 C CA . GLY A 1 108 ? -14.423 2.934 -9.920 1.00 71.25 108 GLY A CA 1
ATOM 881 C C . GLY A 1 108 ? -14.247 1.580 -9.237 1.00 71.25 108 GLY A C 1
ATOM 882 O O . GLY A 1 108 ? -13.717 1.490 -8.134 1.00 71.25 108 GLY A O 1
ATOM 883 N N . PHE A 1 109 ? -14.709 0.516 -9.897 1.00 73.31 109 PHE A N 1
ATOM 884 C CA . PHE A 1 109 ? -14.756 -0.825 -9.315 1.00 73.31 109 PHE A CA 1
ATOM 885 C C . PHE A 1 109 ? -13.358 -1.344 -8.937 1.00 73.31 109 PHE A C 1
ATOM 887 O O . PHE A 1 109 ? -12.491 -1.522 -9.798 1.00 73.31 109 PHE A O 1
ATOM 894 N N . TYR A 1 110 ? -13.159 -1.600 -7.644 1.00 82.12 110 TYR A N 1
ATOM 895 C CA . TYR A 1 110 ? -11.964 -2.217 -7.080 1.00 82.12 110 TYR A CA 1
ATOM 896 C C . TYR A 1 110 ? -12.214 -3.709 -6.850 1.00 82.12 110 TYR A C 1
ATOM 898 O O . TYR A 1 110 ? -13.165 -4.091 -6.171 1.00 82.12 110 TYR A O 1
ATOM 906 N N . LYS A 1 111 ? -11.357 -4.557 -7.430 1.00 83.69 111 LYS A N 1
ATOM 907 C CA . LYS A 1 111 ? -11.451 -6.018 -7.327 1.00 83.69 111 LYS A CA 1
ATOM 908 C C . LYS A 1 111 ? -10.288 -6.558 -6.484 1.00 83.69 111 LYS A C 1
ATOM 910 O O . LYS A 1 111 ? -9.228 -6.824 -7.060 1.00 83.69 111 LYS A O 1
ATOM 915 N N . PRO A 1 112 ? -10.465 -6.741 -5.161 1.00 84.19 112 PRO A N 1
ATOM 916 C CA . PRO A 1 112 ? -9.399 -7.232 -4.287 1.00 84.19 112 PRO A CA 1
ATOM 917 C C . PRO A 1 112 ? -8.933 -8.643 -4.662 1.00 84.19 112 PRO A C 1
ATOM 919 O O . PRO A 1 112 ? -7.771 -8.944 -4.474 1.00 84.19 112 PRO A O 1
ATOM 922 N N . ASP A 1 113 ? -9.772 -9.476 -5.289 1.00 81.50 113 ASP A N 1
ATOM 923 C CA . ASP A 1 113 ? -9.428 -10.861 -5.671 1.00 81.50 113 ASP A CA 1
ATOM 924 C C . ASP A 1 113 ? -8.506 -10.974 -6.902 1.00 81.50 113 ASP A C 1
ATOM 926 O O . ASP A 1 113 ? -8.534 -11.966 -7.627 1.00 81.50 113 ASP A O 1
ATOM 930 N N . SER A 1 114 ? -7.744 -9.933 -7.220 1.00 85.69 114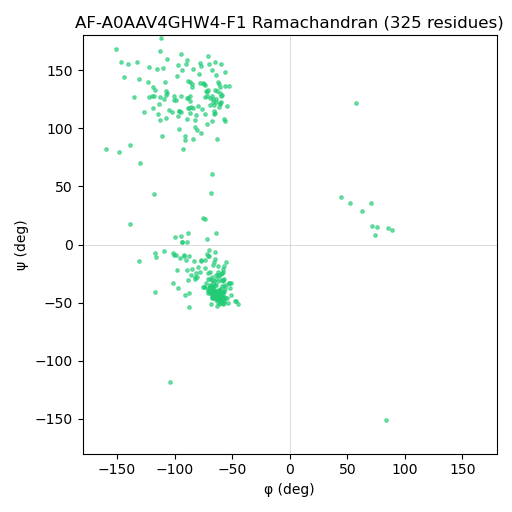 SER A N 1
ATOM 931 C CA . SER A 1 114 ? -6.801 -9.932 -8.339 1.00 85.69 114 SER A CA 1
ATOM 932 C C . SER A 1 114 ? -5.396 -9.630 -7.839 1.00 85.69 114 SER A C 1
ATOM 934 O O . SER A 1 114 ? -5.245 -8.904 -6.861 1.00 85.69 114 SER A O 1
ATOM 936 N N . ILE A 1 115 ? -4.362 -10.109 -8.545 1.00 86.81 115 ILE A N 1
ATOM 937 C CA . ILE A 1 115 ? -2.958 -9.758 -8.242 1.00 86.81 115 ILE A CA 1
ATOM 938 C C . ILE A 1 115 ? -2.798 -8.233 -8.148 1.00 86.81 115 ILE A C 1
ATOM 940 O O . ILE A 1 115 ? -2.159 -7.718 -7.233 1.00 86.81 115 ILE A O 1
ATOM 944 N N . MET A 1 116 ? -3.424 -7.509 -9.082 1.00 87.81 116 MET A N 1
ATOM 945 C CA . MET A 1 116 ? -3.442 -6.049 -9.094 1.00 87.81 116 MET A CA 1
ATOM 946 C C . MET A 1 116 ? -4.153 -5.468 -7.872 1.00 87.81 116 MET A C 1
ATOM 948 O O . MET A 1 116 ? -3.604 -4.572 -7.243 1.00 87.81 116 MET A O 1
ATOM 952 N N . GLY A 1 117 ? -5.338 -5.974 -7.521 1.00 89.38 117 GLY A N 1
ATOM 953 C CA . GLY A 1 117 ? -6.114 -5.488 -6.381 1.00 89.38 117 GLY A CA 1
ATOM 954 C C . GLY A 1 117 ? -5.391 -5.686 -5.053 1.00 89.38 117 GLY A C 1
ATOM 955 O O . GLY A 1 117 ? -5.226 -4.727 -4.303 1.00 89.38 117 GLY A O 1
ATOM 956 N N . GLU A 1 118 ? -4.880 -6.893 -4.809 1.00 90.06 118 GLU A N 1
ATOM 957 C CA . GLU A 1 118 ? -4.094 -7.213 -3.614 1.00 90.06 118 GLU A CA 1
ATOM 958 C C . GLU A 1 118 ? -2.866 -6.310 -3.479 1.00 90.06 118 GLU A C 1
ATOM 960 O O . GLU A 1 118 ? -2.635 -5.695 -2.433 1.00 90.06 118 GLU A O 1
ATOM 965 N N . TYR A 1 119 ? -2.093 -6.167 -4.559 1.00 92.44 119 TYR A N 1
ATOM 966 C CA . TYR A 1 119 ? -0.898 -5.331 -4.524 1.00 92.44 119 TYR A CA 1
ATOM 967 C C . TYR A 1 119 ? -1.227 -3.836 -4.415 1.00 92.44 119 TYR A C 1
ATOM 969 O O . TYR A 1 119 ? -0.543 -3.110 -3.694 1.00 92.44 119 TYR A O 1
ATOM 977 N N . LEU A 1 120 ? -2.301 -3.369 -5.062 1.00 92.81 120 LEU A N 1
ATOM 978 C CA . LEU A 1 120 ? -2.786 -1.996 -4.924 1.00 92.81 120 LEU A CA 1
ATOM 979 C C . LEU A 1 120 ? -3.185 -1.693 -3.480 1.00 92.81 120 LEU A C 1
ATOM 981 O O . LEU A 1 120 ? -2.886 -0.611 -2.983 1.00 92.81 120 LEU A O 1
ATOM 985 N N . PHE A 1 121 ? -3.837 -2.629 -2.795 1.00 93.25 121 PHE A N 1
ATOM 986 C CA . PHE A 1 121 ? -4.174 -2.461 -1.387 1.00 93.25 121 PHE A CA 1
ATOM 987 C C . PHE A 1 121 ? -2.934 -2.296 -0.511 1.00 93.25 121 PHE A C 1
ATOM 989 O O . PHE A 1 121 ? -2.857 -1.347 0.271 1.00 93.25 121 PHE A O 1
ATOM 996 N N . ILE A 1 122 ? -1.940 -3.166 -0.689 1.00 92.56 122 ILE A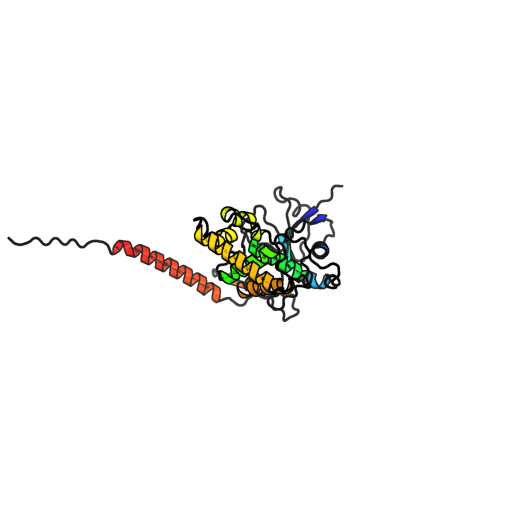 N 1
ATOM 997 C CA . ILE A 1 122 ? -0.657 -3.070 0.017 1.00 92.56 122 ILE A CA 1
ATOM 998 C C . ILE A 1 122 ? 0.002 -1.711 -0.254 1.00 92.56 122 ILE A C 1
ATOM 1000 O O . ILE A 1 122 ? 0.437 -1.038 0.680 1.00 92.56 122 ILE A O 1
ATOM 1004 N N . GLN A 1 123 ? 0.016 -1.279 -1.516 1.00 93.00 123 GLN A N 1
ATOM 1005 C CA . GLN A 1 123 ? 0.532 0.027 -1.917 1.00 93.00 123 GLN A CA 1
ATOM 1006 C C . GLN A 1 123 ? -0.221 1.183 -1.239 1.00 93.00 123 GLN A C 1
ATOM 1008 O O . GLN A 1 123 ? 0.410 2.108 -0.740 1.00 93.00 123 GLN A O 1
ATOM 1013 N N . MET A 1 124 ? -1.554 1.138 -1.187 1.00 93.19 124 MET A N 1
ATOM 1014 C CA . MET A 1 124 ? -2.376 2.166 -0.539 1.00 93.19 124 MET A CA 1
ATOM 1015 C C . MET A 1 124 ? -2.109 2.266 0.963 1.00 93.19 124 MET A C 1
ATOM 1017 O O . MET A 1 124 ? -2.050 3.373 1.501 1.00 93.19 124 MET A O 1
ATOM 1021 N N . VAL A 1 125 ? -1.932 1.130 1.640 1.00 92.31 125 VAL A N 1
ATOM 1022 C CA . VAL A 1 125 ? -1.580 1.103 3.066 1.00 92.31 125 VAL A CA 1
ATOM 1023 C C . VAL A 1 125 ? -0.185 1.683 3.288 1.00 92.31 125 VAL A C 1
ATOM 1025 O O . VAL A 1 125 ? -0.012 2.513 4.182 1.00 92.31 125 VAL A O 1
ATOM 1028 N N . ASP A 1 126 ? 0.794 1.303 2.466 1.00 90.19 126 ASP A N 1
ATOM 1029 C CA . ASP A 1 126 ? 2.147 1.862 2.533 1.00 90.19 126 ASP A CA 1
ATOM 1030 C C . ASP A 1 126 ? 2.154 3.370 2.263 1.00 90.19 126 ASP A C 1
ATOM 1032 O O . ASP A 1 126 ? 2.793 4.117 3.001 1.00 90.19 126 ASP A O 1
ATOM 1036 N N . ASP A 1 127 ? 1.387 3.843 1.283 1.00 90.56 127 ASP A N 1
ATOM 1037 C CA . ASP A 1 127 ? 1.281 5.271 0.975 1.00 90.56 127 ASP A CA 1
ATOM 1038 C C . ASP A 1 127 ? 0.612 6.061 2.092 1.00 90.56 127 ASP A C 1
ATOM 1040 O O . ASP A 1 127 ? 1.009 7.181 2.424 1.00 90.56 127 ASP A O 1
ATOM 1044 N N . PHE A 1 128 ? -0.415 5.468 2.697 1.00 92.19 128 PHE A N 1
ATOM 1045 C CA . PHE A 1 128 ? -1.104 6.052 3.833 1.00 92.19 128 PHE A CA 1
ATOM 1046 C C . PHE A 1 128 ? -0.184 6.147 5.050 1.00 92.19 128 PHE A C 1
ATOM 1048 O O . PHE A 1 128 ? -0.155 7.186 5.711 1.00 92.19 128 PHE A O 1
ATOM 1055 N N . MET A 1 129 ? 0.565 5.080 5.338 1.00 88.38 129 MET A N 1
ATOM 1056 C CA . MET A 1 129 ? 1.346 4.955 6.563 1.00 88.38 129 MET A CA 1
ATOM 1057 C C . MET A 1 129 ? 2.743 5.557 6.455 1.00 88.38 129 MET A C 1
ATOM 1059 O O . MET A 1 129 ? 3.192 6.158 7.423 1.00 88.38 129 MET A O 1
ATOM 1063 N N . ARG A 1 130 ? 3.462 5.359 5.347 1.00 84.19 130 ARG A N 1
ATOM 1064 C CA . ARG A 1 130 ? 4.934 5.416 5.299 1.00 84.19 130 ARG A CA 1
ATOM 1065 C C . ARG A 1 130 ? 5.524 6.275 4.192 1.00 84.19 130 ARG A C 1
ATOM 1067 O O . ARG A 1 130 ? 6.718 6.545 4.301 1.00 84.19 130 ARG A O 1
ATOM 1074 N N . ASP A 1 131 ? 4.759 6.694 3.179 1.00 75.81 131 ASP A N 1
ATOM 1075 C CA . ASP A 1 131 ? 5.334 7.469 2.070 1.00 75.81 131 ASP A CA 1
ATOM 1076 C C . ASP A 1 131 ? 6.084 8.703 2.618 1.00 75.81 131 ASP A C 1
ATOM 1078 O O . ASP A 1 131 ? 5.494 9.517 3.338 1.00 75.81 131 ASP A O 1
ATOM 1082 N N . PRO A 1 132 ? 7.402 8.809 2.369 1.00 65.50 132 PRO A N 1
ATOM 1083 C CA . PRO A 1 132 ? 8.230 9.858 2.947 1.00 65.50 132 PRO A CA 1
ATOM 1084 C C . PRO A 1 132 ? 8.059 11.205 2.238 1.00 65.50 132 PRO A C 1
ATOM 1086 O O . PRO A 1 132 ? 8.328 12.238 2.851 1.00 65.50 132 PRO A O 1
ATOM 1089 N N . ALA A 1 133 ? 7.628 11.205 0.973 1.00 64.75 133 ALA A N 1
ATOM 1090 C CA . ALA A 1 133 ? 7.474 12.407 0.162 1.00 64.75 133 ALA A CA 1
ATOM 1091 C C . ALA A 1 133 ? 6.063 12.991 0.301 1.00 64.75 133 ALA A C 1
ATOM 1093 O O . ALA A 1 133 ? 5.908 14.202 0.467 1.00 64.75 133 ALA A O 1
ATOM 1094 N N . PHE A 1 134 ? 5.036 12.137 0.277 1.00 68.12 134 PHE A N 1
ATOM 1095 C CA . PHE A 1 134 ? 3.648 12.561 0.437 1.00 68.12 134 PHE A CA 1
ATOM 1096 C C . PHE A 1 134 ? 2.807 11.480 1.139 1.00 68.12 134 PHE A C 1
ATOM 1098 O O . PHE A 1 134 ? 2.062 10.746 0.484 1.00 68.12 134 PHE A O 1
ATOM 1105 N N . PRO A 1 135 ? 2.884 11.367 2.479 1.00 72.44 135 PRO A N 1
ATOM 1106 C CA . PRO A 1 135 ? 2.081 10.398 3.210 1.00 72.44 135 PRO A CA 1
ATOM 1107 C C . PRO A 1 135 ? 0.605 10.766 3.092 1.00 72.44 135 PRO A C 1
ATOM 1109 O O . PRO A 1 135 ? 0.152 11.766 3.660 1.00 72.44 135 PRO A O 1
ATOM 1112 N N . VAL A 1 136 ? -0.161 9.929 2.389 1.00 83.44 136 VAL A N 1
ATOM 1113 C CA . VAL A 1 136 ? -1.592 10.152 2.139 1.00 83.44 136 VAL A CA 1
ATOM 1114 C C . VAL A 1 136 ? -2.339 10.303 3.464 1.00 83.44 136 VAL A C 1
ATOM 1116 O O . VAL A 1 136 ? -3.208 11.163 3.579 1.00 83.44 136 VAL A O 1
ATOM 1119 N N . GLY A 1 137 ? -1.941 9.573 4.512 1.00 84.75 137 GLY A N 1
ATOM 1120 C CA . GLY A 1 137 ? -2.565 9.660 5.835 1.00 84.75 137 GLY A CA 1
ATOM 1121 C C . GLY A 1 137 ? -2.458 11.028 6.520 1.00 84.75 137 GLY A C 1
ATOM 1122 O O . GLY A 1 137 ? -3.254 11.327 7.413 1.00 84.75 137 GLY A O 1
ATOM 1123 N N . ASN A 1 138 ? -1.541 11.903 6.091 1.00 85.88 138 ASN A N 1
ATOM 1124 C CA . ASN A 1 138 ? -1.445 13.275 6.602 1.00 85.88 138 ASN A CA 1
ATOM 1125 C C . ASN A 1 138 ? -2.315 14.284 5.826 1.00 85.88 138 ASN A C 1
ATOM 1127 O O . ASN A 1 138 ? -2.307 15.475 6.130 1.00 85.88 138 ASN A O 1
ATOM 1131 N N . ASN A 1 139 ? -3.077 13.843 4.824 1.00 84.00 139 ASN A N 1
ATOM 1132 C CA . ASN A 1 139 ? -3.929 14.739 4.053 1.00 84.00 139 ASN A CA 1
ATOM 1133 C C . ASN A 1 139 ? -5.065 15.310 4.930 1.00 84.00 139 ASN A C 1
ATOM 1135 O O . ASN A 1 139 ? -5.837 14.559 5.534 1.00 84.00 139 ASN A O 1
ATOM 1139 N N . SER A 1 140 ? -5.177 16.640 4.989 1.00 84.06 140 SER A N 1
ATOM 1140 C CA . SER A 1 140 ? -6.173 17.359 5.795 1.00 84.06 140 SER A CA 1
ATOM 1141 C C . SER A 1 140 ? -7.619 17.143 5.342 1.00 84.06 140 SER A C 1
ATOM 1143 O O . SER A 1 140 ? -8.532 17.428 6.110 1.00 84.06 140 SER A O 1
ATOM 1145 N N . VAL A 1 141 ? -7.842 16.611 4.135 1.00 86.56 141 VAL A N 1
ATOM 1146 C CA . VAL A 1 141 ? -9.183 16.293 3.616 1.00 86.56 141 VAL A CA 1
ATOM 1147 C C . VAL A 1 141 ? -9.827 15.114 4.357 1.00 86.56 141 VAL A C 1
ATOM 1149 O O . VAL A 1 141 ? -11.052 15.006 4.403 1.00 86.56 141 VAL A O 1
ATOM 1152 N N . PHE A 1 142 ? -9.039 14.231 4.979 1.00 87.62 142 PHE A N 1
ATOM 1153 C CA . PHE A 1 142 ? -9.608 13.202 5.847 1.00 87.62 142 PHE A CA 1
ATOM 1154 C C . PHE A 1 142 ? -10.180 13.842 7.114 1.00 87.62 142 PHE A C 1
ATOM 1156 O O . PHE A 1 142 ? -9.438 14.499 7.842 1.00 87.62 142 PHE A O 1
ATOM 1163 N N . SER A 1 143 ? -11.453 13.591 7.432 1.00 89.56 143 SER A N 1
ATOM 1164 C CA . SER A 1 143 ? -11.942 13.827 8.794 1.00 89.56 143 SER A CA 1
ATOM 1165 C C . SER A 1 143 ? -11.248 12.880 9.773 1.00 89.56 143 SER A C 1
ATOM 1167 O O . SER A 1 143 ? -10.778 11.807 9.383 1.00 89.56 143 SER A O 1
ATOM 1169 N N . ASP A 1 144 ? -11.197 13.248 11.053 1.00 88.38 144 ASP A N 1
ATOM 1170 C CA . ASP A 1 144 ? -10.539 12.425 12.075 1.00 88.38 144 ASP A CA 1
ATOM 1171 C C . ASP A 1 144 ? -11.156 11.022 12.186 1.00 88.38 144 ASP A C 1
ATOM 1173 O O . ASP A 1 144 ? -10.424 10.044 12.331 1.00 88.38 144 ASP A O 1
ATOM 1177 N N . ASP A 1 145 ? -12.473 10.895 12.006 1.00 89.62 145 ASP A N 1
ATOM 1178 C CA . ASP A 1 145 ? -13.159 9.599 11.979 1.00 89.62 145 ASP A CA 1
ATOM 1179 C C . ASP A 1 145 ? -12.700 8.714 10.812 1.00 89.62 145 ASP A C 1
ATOM 1181 O O . ASP A 1 145 ? -12.409 7.531 11.009 1.00 89.62 145 ASP A O 1
ATOM 1185 N N . VAL A 1 146 ? -12.596 9.275 9.600 1.00 92.44 146 VAL A N 1
ATOM 1186 C CA . VAL A 1 146 ? -12.134 8.531 8.414 1.00 92.44 146 VAL A CA 1
ATOM 1187 C C . VAL A 1 146 ? -10.651 8.197 8.543 1.00 92.44 146 VAL A C 1
ATOM 1189 O O . VAL A 1 146 ? -10.248 7.071 8.257 1.00 92.44 146 VAL A O 1
ATOM 1192 N N . PHE A 1 147 ? -9.839 9.136 9.028 1.00 93.19 147 PHE A N 1
ATOM 1193 C CA . PHE A 1 147 ? -8.425 8.899 9.300 1.00 93.19 147 PHE A CA 1
ATOM 1194 C C . PHE A 1 147 ? -8.226 7.756 10.305 1.00 93.19 147 PHE A C 1
ATOM 1196 O O . PHE A 1 147 ? -7.445 6.843 10.041 1.00 93.19 147 PHE A O 1
ATOM 1203 N N . LEU A 1 148 ? -8.957 7.755 11.426 1.00 91.12 148 LEU A N 1
ATOM 1204 C CA . LEU A 1 148 ? -8.881 6.691 12.431 1.00 91.12 148 LEU A CA 1
ATOM 1205 C C . LEU A 1 148 ? -9.416 5.351 11.912 1.00 91.12 148 LEU A C 1
ATOM 1207 O O . LEU A 1 148 ? -8.909 4.304 12.319 1.00 91.12 148 LEU A O 1
ATOM 1211 N N . LEU A 1 149 ? -10.420 5.363 11.031 1.00 92.75 149 LEU A N 1
ATOM 1212 C CA . LEU A 1 149 ? -10.909 4.161 10.355 1.00 92.75 149 LEU A CA 1
ATOM 1213 C C . LEU A 1 149 ? -9.816 3.555 9.461 1.00 92.75 149 LEU A C 1
ATOM 1215 O O . LEU A 1 149 ? -9.491 2.379 9.610 1.00 92.75 149 LEU A O 1
ATOM 1219 N N . LEU A 1 150 ? -9.225 4.359 8.573 1.00 94.19 150 LEU A N 1
ATOM 1220 C CA . LEU A 1 150 ? -8.156 3.925 7.670 1.00 94.19 150 LEU A CA 1
ATOM 1221 C C . LEU A 1 150 ? -6.921 3.467 8.451 1.00 94.19 150 LEU A C 1
ATOM 1223 O O . LEU A 1 150 ? -6.396 2.389 8.192 1.00 94.19 150 LEU A O 1
ATOM 1227 N N . LEU A 1 151 ? -6.517 4.218 9.478 1.00 92.00 151 LEU A N 1
ATOM 1228 C CA . LEU A 1 151 ? -5.438 3.815 10.377 1.00 92.00 151 LEU A CA 1
ATOM 1229 C C . LEU A 1 151 ? -5.749 2.484 11.073 1.00 92.00 151 LEU A C 1
ATOM 1231 O O . LEU A 1 151 ? -4.871 1.633 11.172 1.00 92.00 151 LEU A O 1
ATOM 1235 N N . GLY A 1 152 ? -6.987 2.280 11.528 1.00 90.75 152 GLY A N 1
ATOM 1236 C CA . GLY A 1 152 ? -7.430 1.014 12.110 1.00 90.75 152 GLY A CA 1
ATOM 1237 C C . GLY A 1 152 ? -7.261 -0.160 11.147 1.00 90.75 152 GLY A C 1
ATOM 1238 O O . GLY A 1 152 ? -6.685 -1.178 11.528 1.00 90.75 152 GLY A O 1
ATOM 1239 N N . ILE A 1 153 ? -7.680 0.005 9.891 1.00 91.81 153 ILE A N 1
ATOM 1240 C CA . ILE A 1 153 ? -7.494 -1.012 8.846 1.00 91.81 153 ILE A CA 1
ATOM 1241 C C . ILE A 1 153 ? -5.999 -1.278 8.610 1.00 91.81 153 ILE A C 1
ATOM 1243 O O . ILE A 1 153 ? -5.584 -2.434 8.633 1.00 91.81 153 ILE A O 1
ATOM 1247 N N . SER A 1 154 ? -5.166 -0.240 8.480 1.00 90.19 154 SER A N 1
ATOM 1248 C CA . SER A 1 154 ? -3.709 -0.389 8.324 1.00 90.19 154 SER A CA 1
ATOM 1249 C C . SER A 1 154 ? -3.073 -1.163 9.486 1.00 90.19 154 SER A C 1
ATOM 1251 O O . SER A 1 154 ? -2.222 -2.028 9.287 1.00 90.19 154 SER A O 1
ATOM 1253 N N . VAL A 1 155 ? -3.515 -0.893 10.716 1.00 86.38 155 VAL A N 1
ATOM 1254 C CA . VAL A 1 155 ? -3.020 -1.539 11.941 1.00 86.38 155 VAL A CA 1
ATOM 1255 C C . VAL A 1 155 ? -3.421 -3.007 12.041 1.00 86.38 155 VAL A C 1
ATOM 1257 O O . VAL A 1 155 ? -2.625 -3.817 12.521 1.00 86.38 155 VAL A O 1
ATOM 1260 N N . LEU A 1 156 ? -4.626 -3.372 11.591 1.00 82.38 156 LEU A N 1
ATOM 1261 C CA . LEU A 1 156 ? -5.064 -4.774 11.549 1.00 82.38 156 LEU A CA 1
ATOM 1262 C C . LEU A 1 156 ? -4.129 -5.647 10.697 1.00 82.38 156 LEU A C 1
ATOM 1264 O O . LEU A 1 156 ? -4.055 -6.856 10.919 1.00 82.38 156 LEU A O 1
ATOM 1268 N N . LEU A 1 157 ? -3.408 -5.030 9.758 1.00 75.88 157 LEU A N 1
ATOM 1269 C CA . LEU A 1 157 ? -2.695 -5.712 8.680 1.00 75.88 157 LEU A CA 1
ATOM 1270 C C . LEU A 1 157 ? -1.175 -5.528 8.748 1.00 75.88 157 LEU A C 1
ATOM 1272 O O . LEU A 1 157 ? -0.444 -6.255 8.088 1.00 75.88 157 LEU A O 1
ATOM 1276 N N . GLN A 1 158 ? -0.685 -4.626 9.605 1.00 68.44 158 GLN A N 1
ATOM 1277 C CA . GLN A 1 158 ? 0.729 -4.246 9.733 1.00 68.44 158 GLN A CA 1
ATOM 1278 C C . GLN A 1 158 ? 1.691 -5.415 10.050 1.00 68.44 158 GLN A C 1
ATOM 1280 O O . GLN A 1 158 ? 2.902 -5.255 9.896 1.00 68.44 158 GLN A O 1
ATOM 1285 N N . LYS A 1 159 ? 1.193 -6.560 10.543 1.00 56.47 159 LYS A N 1
ATOM 1286 C CA . LYS A 1 159 ? 2.017 -7.701 10.990 1.00 56.47 159 LYS A CA 1
ATOM 1287 C C . LYS A 1 159 ? 1.491 -9.086 10.598 1.00 56.47 159 LYS A C 1
ATOM 1289 O O . LYS A 1 159 ? 1.893 -10.065 11.220 1.00 56.47 159 LYS A O 1
ATOM 1294 N N . LYS A 1 160 ? 0.586 -9.193 9.624 1.00 62.00 160 LYS A N 1
ATOM 1295 C CA . LYS A 1 160 ? 0.255 -10.517 9.087 1.00 62.00 160 LYS A CA 1
ATOM 1296 C C . LYS A 1 160 ? 1.257 -10.904 8.007 1.00 62.00 160 LYS A C 1
ATOM 1298 O O . LYS A 1 160 ? 1.613 -10.066 7.181 1.00 62.00 160 LYS A O 1
ATOM 1303 N N . ASP A 1 161 ? 1.684 -12.162 8.029 1.00 68.31 161 ASP A N 1
ATOM 1304 C CA . ASP A 1 161 ? 2.392 -12.761 6.905 1.00 68.31 161 ASP A CA 1
ATOM 1305 C C . ASP A 1 161 ? 1.465 -12.698 5.684 1.00 68.31 161 ASP A C 1
ATOM 1307 O O . ASP A 1 161 ? 0.288 -13.051 5.765 1.00 68.31 161 ASP A O 1
ATOM 1311 N N . LEU A 1 162 ? 1.969 -12.160 4.573 1.00 76.94 162 LEU A N 1
ATOM 1312 C CA . LEU A 1 162 ? 1.261 -12.208 3.296 1.00 76.94 162 LEU A CA 1
ATOM 1313 C C . LEU A 1 162 ? 1.139 -13.683 2.852 1.00 76.94 162 LEU A C 1
ATOM 1315 O O . LEU A 1 162 ? 2.079 -14.447 3.098 1.00 76.94 162 LEU A O 1
ATOM 1319 N N . PRO A 1 163 ? 0.045 -14.094 2.184 1.00 82.75 163 PRO A N 1
ATOM 1320 C CA . PRO A 1 163 ? -1.030 -13.272 1.617 1.00 82.75 163 PRO A CA 1
ATOM 1321 C C . PRO A 1 163 ? -2.131 -12.879 2.617 1.00 82.75 163 PRO A C 1
ATOM 1323 O O . PRO A 1 163 ? -2.464 -13.611 3.543 1.00 82.75 163 PRO A O 1
ATOM 1326 N N . LEU A 1 164 ? -2.767 -11.725 2.387 1.00 82.50 164 LEU A N 1
ATOM 1327 C CA . LEU A 1 164 ? -3.954 -11.302 3.139 1.00 82.50 164 LEU A CA 1
ATOM 1328 C C . LEU A 1 164 ? -5.199 -11.943 2.517 1.00 82.50 164 LEU A C 1
ATOM 1330 O O . LEU A 1 164 ? -5.797 -11.373 1.610 1.00 82.50 164 LEU A O 1
ATOM 1334 N N . LEU A 1 165 ? -5.607 -13.121 2.972 1.00 86.00 165 LEU A N 1
ATOM 1335 C CA . LEU A 1 165 ? -6.685 -13.873 2.323 1.00 86.00 165 LEU A CA 1
ATOM 1336 C C . LEU A 1 165 ? -8.047 -13.163 2.433 1.00 86.00 165 LEU A C 1
ATOM 1338 O O . LEU A 1 165 ? -8.553 -12.913 3.525 1.00 86.00 165 LEU A O 1
ATOM 1342 N N . ASN A 1 166 ? -8.695 -12.881 1.299 1.00 87.00 166 ASN A N 1
ATOM 1343 C CA . ASN A 1 166 ? -9.957 -12.124 1.250 1.00 87.00 166 ASN A CA 1
ATOM 1344 C C . ASN A 1 166 ? -11.113 -12.764 2.030 1.00 87.00 166 ASN A C 1
ATOM 1346 O O . ASN A 1 166 ? -12.016 -12.047 2.463 1.00 87.00 166 ASN A O 1
ATOM 1350 N N . ASN A 1 167 ? -11.082 -14.084 2.222 1.00 88.31 167 ASN A N 1
ATOM 1351 C CA . ASN A 1 167 ? -12.104 -14.838 2.944 1.00 88.31 167 ASN A CA 1
ATOM 1352 C C . ASN A 1 167 ? -11.869 -14.931 4.459 1.00 88.31 167 ASN A C 1
ATOM 1354 O O . ASN A 1 167 ? -12.774 -15.376 5.164 1.00 88.31 167 ASN A O 1
ATOM 1358 N N . GLU A 1 168 ? -10.707 -14.514 4.970 1.00 88.50 168 GLU A N 1
ATOM 1359 C CA . GLU A 1 168 ? -10.446 -14.525 6.410 1.00 88.50 168 GLU A CA 1
ATOM 1360 C C . GLU A 1 168 ? -11.372 -13.556 7.153 1.00 88.50 168 GLU A C 1
ATOM 1362 O O . GLU A 1 168 ? -11.522 -12.395 6.768 1.00 88.50 168 GLU A O 1
ATOM 1367 N N . ILE A 1 169 ? -11.967 -14.033 8.246 1.00 90.31 169 ILE A N 1
ATOM 1368 C CA . ILE A 1 169 ? -12.867 -13.250 9.094 1.00 90.31 169 ILE A CA 1
ATOM 1369 C C . ILE A 1 169 ? -12.055 -12.491 10.140 1.00 90.31 169 ILE A C 1
ATOM 1371 O O . ILE A 1 169 ? -11.340 -13.092 10.946 1.00 90.31 169 ILE A O 1
ATOM 1375 N N . VAL A 1 170 ? -12.211 -11.169 10.172 1.00 87.88 170 VAL A N 1
ATOM 1376 C CA . VAL A 1 170 ? -11.617 -10.328 11.214 1.00 87.88 170 VAL A CA 1
ATOM 1377 C C . VAL A 1 170 ? -12.489 -10.403 12.461 1.00 87.88 170 VAL A C 1
ATOM 1379 O O . VAL A 1 170 ? -13.493 -9.706 12.572 1.00 87.88 170 VAL A O 1
ATOM 1382 N N . SER A 1 171 ? -12.087 -11.238 13.414 1.00 85.31 171 SER A N 1
ATOM 1383 C CA . SER A 1 171 ? -12.808 -11.450 14.671 1.00 85.31 171 SER A CA 1
ATOM 1384 C C . SER A 1 171 ? -12.047 -10.905 15.885 1.00 85.31 171 SER A C 1
ATOM 1386 O O . SER A 1 171 ? -10.919 -10.405 15.797 1.00 85.31 171 SER A O 1
ATOM 1388 N N . LEU A 1 172 ? -12.656 -11.022 17.067 1.00 81.25 172 LEU A N 1
ATOM 1389 C CA . LEU A 1 172 ? -12.037 -10.625 18.335 1.00 81.25 172 LEU A CA 1
ATOM 1390 C C . LEU A 1 172 ? -10.759 -11.410 18.667 1.00 81.25 172 LEU A C 1
ATOM 1392 O O . LEU A 1 172 ? -9.883 -10.861 19.340 1.00 81.25 172 LEU A O 1
ATOM 1396 N N . THR A 1 173 ? -10.627 -12.646 18.177 1.00 78.50 173 THR A N 1
ATOM 1397 C CA . THR A 1 173 ? -9.438 -13.489 18.392 1.00 78.50 173 THR A CA 1
ATOM 1398 C C . THR A 1 173 ? -8.260 -13.081 17.513 1.00 78.50 173 THR A C 1
ATOM 1400 O O . THR A 1 173 ? -7.128 -13.478 17.786 1.00 78.50 173 THR A O 1
ATOM 1403 N N . TRP A 1 174 ? -8.497 -12.246 16.497 1.00 76.94 174 TRP A N 1
ATOM 1404 C CA . TRP A 1 174 ? -7.447 -11.739 15.630 1.00 76.94 174 TRP A CA 1
ATOM 1405 C C . TRP A 1 174 ? -6.419 -10.961 16.438 1.00 76.94 174 TRP A C 1
ATOM 1407 O O . TRP A 1 174 ? -6.745 -9.978 17.112 1.00 76.94 174 TRP A O 1
ATOM 1417 N N . GLU A 1 175 ? -5.159 -11.364 16.372 1.00 71.44 175 GLU A N 1
ATOM 1418 C CA . GLU A 1 175 ? -4.130 -10.695 17.145 1.00 71.44 175 GLU A CA 1
ATOM 1419 C C . GLU A 1 175 ? -3.834 -9.313 16.549 1.00 71.44 175 GLU A C 1
ATOM 1421 O O . GLU A 1 175 ? -3.585 -9.164 15.356 1.00 71.44 175 GLU A O 1
ATOM 1426 N N . THR A 1 176 ? -3.881 -8.262 17.369 1.00 68.94 176 THR A N 1
ATOM 1427 C CA . THR A 1 176 ? -3.506 -6.913 16.925 1.00 68.94 176 THR A CA 1
ATOM 1428 C C . THR A 1 176 ? -2.463 -6.361 17.882 1.00 68.94 176 THR A C 1
ATOM 1430 O O . THR A 1 176 ? -2.798 -6.118 19.046 1.00 68.94 176 THR A O 1
ATOM 1433 N N . PRO A 1 177 ? -1.220 -6.129 17.423 1.00 60.28 177 PRO A N 1
ATOM 1434 C CA . PRO A 1 177 ? -0.120 -5.673 18.274 1.00 60.28 177 PRO A CA 1
ATOM 1435 C C . PRO A 1 177 ? -0.463 -4.419 19.089 1.00 60.28 177 PRO A C 1
ATOM 1437 O O . PRO A 1 177 ? -0.065 -4.305 20.244 1.00 60.28 177 PRO A O 1
ATOM 1440 N N . ILE A 1 178 ? -1.289 -3.526 18.530 1.00 61.16 178 ILE A N 1
ATOM 1441 C CA . ILE A 1 178 ? -1.728 -2.291 19.192 1.00 61.16 178 ILE A CA 1
ATOM 1442 C C . ILE A 1 178 ? -2.565 -2.510 20.448 1.00 61.16 178 ILE A C 1
ATOM 1444 O O . ILE A 1 178 ? -2.476 -1.720 21.385 1.00 61.16 178 ILE A O 1
ATOM 1448 N N . LEU A 1 179 ? -3.316 -3.610 20.526 1.00 55.50 179 LEU A N 1
ATOM 1449 C CA . LEU A 1 179 ? -4.079 -3.948 21.729 1.00 55.50 179 LEU A CA 1
ATOM 1450 C C . LEU A 1 179 ? -3.182 -4.447 22.873 1.00 55.50 179 LEU A C 1
ATOM 1452 O O . LEU A 1 179 ? -3.638 -4.499 24.014 1.00 55.50 179 LEU A O 1
ATOM 1456 N N . ARG A 1 180 ? -1.914 -4.782 22.587 1.00 54.06 180 ARG A N 1
ATOM 1457 C CA . ARG A 1 180 ? -0.912 -5.186 23.587 1.00 54.06 180 ARG A CA 1
ATOM 1458 C C . ARG A 1 180 ? -0.080 -4.013 24.111 1.00 54.06 180 ARG A C 1
ATOM 1460 O O . ARG A 1 180 ? 0.641 -4.183 25.094 1.00 54.06 180 ARG A O 1
ATOM 1467 N N . TYR A 1 181 ? -0.168 -2.824 23.509 1.00 56.91 181 TYR A N 1
ATOM 1468 C CA . TYR A 1 181 ? 0.589 -1.665 23.979 1.00 56.91 181 TYR A CA 1
ATOM 1469 C C . TYR A 1 181 ? 0.015 -1.145 25.296 1.00 56.91 181 TYR A C 1
ATOM 1471 O O . TYR A 1 181 ? -1.016 -0.479 25.342 1.00 56.91 181 TYR A O 1
ATOM 1479 N N . ARG A 1 182 ? 0.717 -1.456 26.389 1.00 53.81 182 ARG A N 1
ATOM 1480 C CA . ARG A 1 182 ? 0.421 -0.935 27.731 1.00 53.81 182 ARG A CA 1
ATOM 1481 C C . ARG A 1 182 ? 0.824 0.533 27.894 1.00 53.81 182 ARG A C 1
ATOM 1483 O O . ARG A 1 182 ? 0.329 1.189 28.801 1.00 53.81 182 ARG A O 1
ATOM 1490 N N . ASN A 1 183 ? 1.715 1.045 27.039 1.00 60.78 183 ASN A N 1
ATOM 1491 C CA . ASN A 1 183 ? 2.292 2.376 27.185 1.00 60.78 183 ASN A CA 1
ATOM 1492 C C . ASN A 1 183 ? 1.839 3.325 26.066 1.00 60.78 183 ASN A C 1
ATOM 1494 O O . ASN A 1 183 ? 2.306 3.254 24.928 1.00 60.78 183 ASN A O 1
ATOM 1498 N N . ILE A 1 184 ? 0.964 4.265 26.429 1.00 66.38 184 ILE A N 1
ATOM 1499 C CA . ILE A 1 184 ? 0.483 5.334 25.547 1.00 66.38 184 ILE A CA 1
ATOM 1500 C C . ILE A 1 184 ? 1.660 6.156 25.014 1.00 66.38 184 ILE A C 1
ATOM 1502 O O . ILE A 1 184 ? 1.588 6.632 23.888 1.00 66.38 184 ILE A O 1
ATOM 1506 N N . LEU A 1 185 ? 2.775 6.288 25.746 1.00 65.31 185 LEU A N 1
ATOM 1507 C CA . LEU A 1 185 ? 3.933 7.109 25.369 1.00 65.31 185 LEU A CA 1
ATOM 1508 C C . LEU A 1 185 ? 4.718 6.564 24.161 1.00 65.31 185 LEU A C 1
ATOM 1510 O O . LEU A 1 185 ? 5.204 7.362 23.362 1.00 65.31 185 LEU A O 1
ATOM 1514 N N . THR A 1 186 ? 4.751 5.251 23.933 1.00 69.75 186 THR A N 1
ATOM 1515 C CA . THR A 1 186 ? 5.534 4.647 22.832 1.00 69.75 186 THR A CA 1
ATOM 1516 C C . THR A 1 186 ? 4.707 4.308 21.592 1.00 69.75 186 THR A C 1
ATOM 1518 O O . THR A 1 186 ? 5.272 4.002 20.546 1.00 69.75 186 THR A O 1
ATOM 1521 N N . PHE A 1 187 ? 3.376 4.397 21.675 1.00 70.06 187 PHE A N 1
ATOM 1522 C CA . PHE A 1 187 ? 2.445 3.994 20.611 1.00 70.06 187 PHE A CA 1
ATOM 1523 C C . PHE A 1 187 ? 2.808 4.500 19.191 1.00 70.06 187 PHE A C 1
ATOM 1525 O O . PHE A 1 187 ? 2.882 3.670 18.284 1.00 70.06 187 PHE A O 1
ATOM 1532 N N . PRO A 1 188 ? 3.118 5.795 18.960 1.00 71.25 188 PRO A N 1
ATOM 1533 C CA . PRO A 1 188 ? 3.453 6.291 17.621 1.00 71.25 188 PRO A CA 1
ATOM 1534 C C . PRO A 1 188 ? 4.730 5.671 17.044 1.00 71.25 188 PRO A C 1
ATOM 1536 O O . PRO A 1 188 ? 4.809 5.394 15.855 1.00 71.25 188 PRO A O 1
ATOM 1539 N N . GLN A 1 189 ? 5.721 5.386 17.892 1.00 70.00 189 GLN A N 1
ATOM 1540 C CA . GLN A 1 189 ? 6.992 4.792 17.462 1.00 70.00 189 GLN A CA 1
ATOM 1541 C C . GLN A 1 189 ? 6.820 3.323 17.049 1.00 70.00 189 GLN A C 1
ATOM 1543 O O . GLN A 1 189 ? 7.589 2.804 16.246 1.00 70.00 189 GLN A O 1
ATOM 1548 N N . GLN A 1 190 ? 5.792 2.653 17.572 1.00 75.25 190 GLN A N 1
ATOM 1549 C CA . GLN A 1 190 ? 5.510 1.242 17.306 1.00 75.25 190 GLN A CA 1
ATOM 1550 C C . GLN A 1 190 ? 4.579 1.026 16.097 1.00 75.25 190 GLN A C 1
ATOM 1552 O O . GLN A 1 190 ? 4.494 -0.086 15.578 1.00 75.25 190 GLN A O 1
ATOM 1557 N N . LEU A 1 191 ? 3.928 2.088 15.607 1.00 75.25 191 LEU A N 1
ATOM 1558 C CA . LEU A 1 191 ? 3.049 2.079 14.429 1.00 75.25 191 LEU A CA 1
ATOM 1559 C C . LEU A 1 191 ? 3.788 1.902 13.094 1.00 75.25 191 LEU A C 1
ATOM 1561 O O . LEU A 1 191 ? 3.137 1.725 12.067 1.00 75.25 191 LEU A O 1
ATOM 1565 N N . SER A 1 192 ? 5.127 1.969 13.085 1.00 78.62 192 SER A N 1
ATOM 1566 C CA . SER A 1 192 ? 5.942 1.964 11.856 1.00 78.62 192 SER A CA 1
ATOM 1567 C C . SER A 1 192 ? 5.369 2.904 10.780 1.00 78.62 192 SER A C 1
ATOM 1569 O O . SER A 1 192 ? 5.295 2.535 9.609 1.00 78.62 192 SER A O 1
ATOM 1571 N N . ALA A 1 193 ? 4.899 4.081 11.199 1.00 83.69 193 ALA A N 1
ATOM 1572 C CA . ALA A 1 193 ? 4.313 5.107 10.345 1.00 83.69 193 ALA A CA 1
ATOM 1573 C C . ALA A 1 193 ? 5.287 6.280 10.174 1.00 83.69 193 ALA A C 1
ATOM 1575 O O . ALA A 1 193 ? 6.188 6.487 10.991 1.00 83.69 193 ALA A O 1
ATOM 1576 N N . SER A 1 194 ? 5.089 7.067 9.122 1.00 86.44 194 SER A N 1
ATOM 1577 C CA . SER A 1 194 ? 5.823 8.295 8.866 1.00 86.44 194 SER A CA 1
ATOM 1578 C C . SER A 1 194 ? 5.616 9.284 10.010 1.00 86.44 194 SER A C 1
ATOM 1580 O O . SER A 1 194 ? 4.607 9.267 10.727 1.00 86.44 194 SER A O 1
ATOM 1582 N N . LYS A 1 195 ? 6.579 10.193 10.169 1.00 84.94 195 LYS A N 1
ATOM 1583 C CA . LYS A 1 195 ? 6.497 11.239 11.188 1.00 84.94 195 LYS A CA 1
ATOM 1584 C C . LYS A 1 195 ? 5.221 12.069 11.047 1.00 84.94 195 LYS A C 1
ATOM 1586 O O . LYS A 1 195 ? 4.608 12.376 12.054 1.00 84.94 195 LYS A O 1
ATOM 1591 N N . ALA A 1 196 ? 4.791 12.369 9.823 1.00 86.44 196 ALA A N 1
ATOM 1592 C CA . ALA A 1 196 ? 3.597 13.170 9.573 1.00 86.44 196 ALA A CA 1
ATOM 1593 C C . ALA A 1 196 ? 2.311 12.494 10.089 1.00 86.44 196 ALA A C 1
ATOM 1595 O O . ALA A 1 196 ? 1.500 13.128 10.760 1.00 86.44 196 ALA A O 1
ATOM 1596 N N . VAL A 1 197 ? 2.152 11.186 9.851 1.00 88.44 197 VAL A N 1
ATOM 1597 C CA . VAL A 1 197 ? 1.008 10.410 10.369 1.00 88.44 197 VAL A CA 1
ATOM 1598 C C . VAL A 1 197 ? 1.049 10.335 11.897 1.00 88.44 197 VAL A C 1
ATOM 1600 O O . VAL A 1 197 ? 0.025 10.507 12.561 1.00 88.44 197 VAL A O 1
ATOM 1603 N N . CYS A 1 198 ? 2.237 10.129 12.470 1.00 86.62 198 CYS A N 1
ATOM 1604 C CA . CYS A 1 198 ? 2.433 10.150 13.919 1.00 86.62 198 CYS A CA 1
ATOM 1605 C C . CYS A 1 198 ? 2.102 11.522 14.527 1.00 86.62 198 CYS A C 1
ATOM 1607 O O . CYS A 1 198 ? 1.384 11.591 15.522 1.00 86.62 198 CYS A O 1
ATOM 1609 N N . ASP A 1 199 ? 2.571 12.604 13.909 1.00 85.62 199 ASP A N 1
ATOM 1610 C CA . ASP A 1 199 ? 2.334 13.982 14.335 1.00 85.62 199 ASP A CA 1
ATOM 1611 C C . ASP A 1 199 ? 0.834 14.307 14.307 1.00 85.62 199 ASP A C 1
ATOM 1613 O O . ASP A 1 199 ? 0.314 14.924 15.241 1.00 85.62 199 ASP A O 1
ATOM 1617 N N . ARG A 1 200 ? 0.094 13.818 13.304 1.00 85.94 200 ARG A N 1
ATOM 1618 C CA . ARG A 1 200 ? -1.368 13.954 13.252 1.00 85.94 200 ARG A CA 1
ATOM 1619 C C . ARG A 1 200 ? -2.057 13.333 14.475 1.00 85.94 200 ARG A C 1
ATOM 1621 O O . ARG A 1 200 ? -2.972 13.948 15.031 1.00 85.94 200 ARG A O 1
ATOM 1628 N N . LEU A 1 201 ? -1.580 12.171 14.931 1.00 83.31 201 LEU A N 1
ATOM 1629 C CA . LEU A 1 201 ? -2.084 11.472 16.123 1.00 83.31 201 LEU A CA 1
ATOM 1630 C C . LEU A 1 201 ? -1.694 12.155 17.441 1.00 83.31 201 LEU A C 1
ATOM 1632 O O . LEU A 1 201 ? -2.445 12.085 18.413 1.00 83.31 201 LEU A O 1
ATOM 1636 N N . THR A 1 202 ? -0.523 12.791 17.507 1.00 80.75 202 THR A N 1
ATOM 1637 C CA . THR A 1 202 ? 0.009 13.372 18.755 1.00 80.75 202 THR A CA 1
ATOM 1638 C C . THR A 1 202 ? -0.191 14.879 18.885 1.00 80.75 202 THR A C 1
ATOM 1640 O O . THR A 1 202 ? 0.074 15.427 19.953 1.00 80.75 202 THR A O 1
ATOM 1643 N N . GLY A 1 203 ? -0.646 15.558 17.830 1.00 77.81 203 GLY A N 1
ATOM 1644 C CA . GLY A 1 203 ? -0.709 17.025 17.788 1.00 77.81 203 GLY A CA 1
ATOM 1645 C C . GLY A 1 203 ? 0.597 17.699 17.347 1.00 77.81 203 GLY A C 1
ATOM 1646 O O . GLY A 1 203 ? 0.734 18.909 17.493 1.00 77.81 203 GLY A O 1
ATOM 1647 N N . GLY A 1 204 ? 1.536 16.943 16.770 1.00 77.12 204 GLY A N 1
ATOM 1648 C CA . GLY A 1 204 ? 2.779 17.451 16.186 1.00 77.12 204 GLY A CA 1
ATOM 1649 C C . GLY A 1 204 ? 3.916 17.684 17.182 1.00 77.12 204 GLY A C 1
ATOM 1650 O O . GLY A 1 204 ? 4.021 17.001 18.202 1.00 77.12 204 GLY A O 1
ATOM 1651 N N . LYS A 1 205 ? 4.794 18.651 16.854 1.00 61.47 205 LYS A N 1
ATOM 1652 C CA . LYS A 1 205 ? 5.995 19.012 17.641 1.00 61.47 205 LYS A CA 1
ATOM 1653 C C . LYS A 1 205 ? 5.671 19.422 19.081 1.00 61.47 205 LYS A C 1
ATOM 1655 O O . LYS A 1 205 ? 6.487 19.184 19.967 1.00 61.47 205 LYS A O 1
ATOM 1660 N N . PHE A 1 206 ? 4.500 20.014 19.310 1.00 58.66 206 PHE A N 1
ATOM 1661 C CA . PHE A 1 206 ? 3.982 20.275 20.648 1.00 58.66 206 PHE A CA 1
ATOM 1662 C C . PHE A 1 206 ? 3.147 19.074 21.060 1.00 58.66 206 PHE A C 1
ATOM 1664 O O . PHE A 1 206 ? 1.979 18.940 20.706 1.00 58.66 206 PHE A O 1
ATOM 1671 N N . TYR A 1 207 ? 3.810 18.154 21.747 1.00 61.94 207 TYR A N 1
ATOM 1672 C CA . TYR A 1 207 ? 3.228 16.901 22.183 1.00 61.94 207 TYR A CA 1
ATOM 1673 C C . TYR A 1 207 ? 1.993 17.163 23.053 1.00 61.94 207 TYR A C 1
ATOM 1675 O O . TYR A 1 207 ? 2.118 17.608 24.193 1.00 61.94 207 TYR A O 1
ATOM 1683 N N . ASN A 1 208 ? 0.798 16.886 22.532 1.00 72.88 208 ASN A N 1
ATOM 1684 C CA . ASN A 1 208 ? -0.428 17.010 23.305 1.00 72.88 208 ASN A CA 1
ATOM 1685 C C . ASN A 1 208 ? -0.793 15.627 23.869 1.00 72.88 208 ASN A C 1
ATOM 1687 O O . ASN A 1 208 ? -1.353 14.774 23.173 1.00 72.88 208 ASN A O 1
ATOM 1691 N N . CYS A 1 209 ? -0.448 15.398 25.141 1.00 75.44 209 CYS A N 1
ATOM 1692 C CA . CYS A 1 209 ? -0.734 14.148 25.851 1.00 75.44 209 CYS A CA 1
ATOM 1693 C C . CYS A 1 209 ? -2.225 13.781 25.827 1.00 75.44 209 CYS A C 1
ATOM 1695 O O . CYS A 1 209 ? -2.554 12.600 25.710 1.00 75.44 209 CYS A O 1
ATOM 1697 N N . GLU A 1 210 ? -3.117 14.772 25.878 1.00 81.75 210 GLU A N 1
ATOM 1698 C CA . GLU A 1 210 ? -4.563 14.572 25.798 1.00 81.75 210 GLU A CA 1
ATOM 1699 C C . GLU A 1 210 ? -4.977 14.090 24.403 1.00 81.75 210 GLU A C 1
ATOM 1701 O O . GLU A 1 210 ? -5.619 13.044 24.277 1.00 81.75 210 GLU A O 1
ATOM 1706 N N . LYS A 1 211 ? -4.545 14.776 23.335 1.00 81.94 211 LYS A N 1
ATOM 1707 C CA . LYS A 1 211 ? -4.850 14.349 21.956 1.00 81.94 211 LYS A CA 1
ATOM 1708 C C . LYS A 1 211 ? -4.336 12.938 21.686 1.00 81.94 211 LYS A C 1
ATOM 1710 O O . LYS A 1 211 ? -5.026 12.118 21.075 1.00 81.94 211 LYS A O 1
ATOM 1715 N N . LYS A 1 212 ? -3.139 12.635 22.184 1.00 79.44 212 LYS A N 1
ATOM 1716 C CA . LYS A 1 212 ? -2.542 11.309 22.071 1.00 79.44 212 LYS A CA 1
ATOM 1717 C C . LYS A 1 212 ? -3.365 10.238 22.790 1.00 79.44 212 LYS A C 1
ATOM 1719 O O . LYS A 1 212 ? -3.611 9.176 22.216 1.00 79.44 212 LYS A O 1
ATOM 1724 N N . TYR A 1 213 ? -3.780 10.513 24.025 1.00 83.06 213 TYR A N 1
ATOM 1725 C CA . TYR A 1 213 ? -4.625 9.621 24.815 1.00 83.06 213 TYR A CA 1
ATOM 1726 C C . TYR A 1 213 ? -5.938 9.323 24.082 1.00 83.06 213 TYR A C 1
ATOM 1728 O O . TYR A 1 213 ? -6.264 8.157 23.849 1.00 83.06 213 TYR A O 1
ATOM 1736 N N . TRP A 1 214 ? -6.645 10.361 23.630 1.00 85.50 214 TRP A N 1
ATOM 1737 C CA . TRP A 1 214 ? -7.923 10.198 22.938 1.00 85.50 214 TRP A CA 1
ATOM 1738 C C . TRP A 1 214 ? -7.791 9.517 21.579 1.00 85.50 214 TRP A C 1
ATOM 1740 O O . TRP A 1 214 ? -8.631 8.681 21.246 1.00 85.50 214 TRP A O 1
ATOM 1750 N N . SER A 1 215 ? -6.725 9.791 20.825 1.00 85.50 215 SER A N 1
ATOM 1751 C CA . SER A 1 215 ? -6.449 9.098 19.560 1.00 85.50 215 SER A CA 1
ATOM 1752 C C . SER A 1 215 ? -6.213 7.605 19.786 1.00 85.50 215 SER A C 1
ATOM 1754 O O . SER A 1 215 ? -6.769 6.773 19.071 1.00 85.50 215 SER A O 1
ATOM 1756 N N . PHE A 1 216 ? -5.451 7.245 20.825 1.00 85.12 216 PHE A N 1
ATOM 1757 C CA . PHE A 1 216 ? -5.218 5.849 21.198 1.00 85.12 216 PHE A CA 1
ATOM 1758 C C . PHE A 1 216 ? -6.508 5.143 21.642 1.00 85.12 216 PHE A C 1
ATOM 1760 O O . PHE A 1 216 ? -6.817 4.051 21.157 1.00 85.12 216 PHE A O 1
ATOM 1767 N N . VAL A 1 217 ? -7.292 5.770 22.526 1.00 86.06 217 VAL A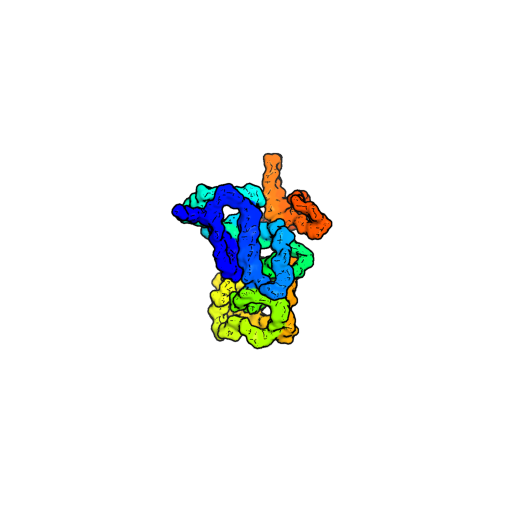 N 1
ATOM 1768 C CA . VAL A 1 217 ? -8.582 5.231 22.995 1.00 86.06 217 VAL A CA 1
ATOM 1769 C C . VAL A 1 217 ? -9.555 5.053 21.827 1.00 86.06 217 VAL A C 1
ATOM 1771 O O . VAL A 1 217 ? -10.188 4.000 21.709 1.00 86.06 217 VAL A O 1
ATOM 1774 N N . SER A 1 218 ? -9.641 6.040 20.936 1.00 89.19 218 SER A N 1
ATOM 1775 C CA . SER A 1 218 ? -10.535 6.012 19.775 1.00 89.19 218 SER A CA 1
ATOM 1776 C C . SER A 1 218 ? -10.124 4.941 18.773 1.00 89.19 218 SER A C 1
ATOM 1778 O O . SER A 1 218 ? -10.967 4.154 18.345 1.00 89.19 218 SER A O 1
ATOM 1780 N N . LEU A 1 219 ? -8.827 4.823 18.474 1.00 88.62 219 LEU A N 1
ATOM 1781 C CA . LEU A 1 219 ? -8.306 3.755 17.623 1.00 88.62 219 LEU A CA 1
ATOM 1782 C C . LEU A 1 219 ? -8.610 2.374 18.216 1.00 88.62 219 LEU A C 1
ATOM 1784 O O . LEU A 1 219 ? -9.109 1.498 17.514 1.00 88.62 219 LEU A O 1
ATOM 1788 N N . ARG A 1 220 ? -8.384 2.180 19.522 1.00 86.19 220 ARG A N 1
ATOM 1789 C CA . ARG A 1 220 ? -8.693 0.919 20.214 1.00 86.19 220 ARG A CA 1
ATOM 1790 C C . ARG A 1 220 ? -10.183 0.577 20.150 1.00 86.19 220 ARG A C 1
ATOM 1792 O O . ARG A 1 220 ? -10.533 -0.576 19.895 1.00 86.19 220 ARG A O 1
ATOM 1799 N N . LYS A 1 221 ? -11.058 1.564 20.360 1.00 88.50 221 LYS A N 1
ATOM 1800 C CA . LYS A 1 221 ? -12.516 1.399 20.255 1.00 88.50 221 LYS A CA 1
ATOM 1801 C C . LYS A 1 221 ? -12.935 1.052 18.826 1.00 88.50 221 LYS A C 1
ATOM 180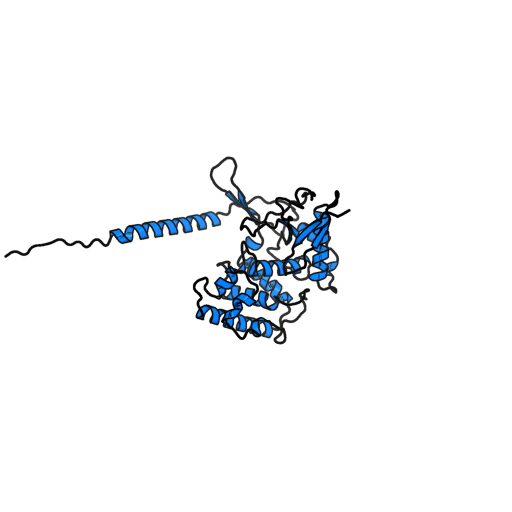3 O O . LYS A 1 221 ? -13.748 0.149 18.647 1.00 88.50 221 LYS A O 1
ATOM 1808 N N . ASN A 1 222 ? -12.359 1.716 17.826 1.00 89.69 222 ASN A N 1
ATOM 1809 C CA . ASN A 1 222 ? -12.630 1.437 16.416 1.00 89.69 222 ASN A CA 1
ATOM 1810 C C . ASN A 1 222 ? -12.172 0.032 16.020 1.00 89.69 222 ASN A C 1
ATOM 1812 O O . ASN A 1 222 ? -12.955 -0.705 15.429 1.00 89.69 222 ASN A O 1
ATOM 1816 N N . LEU A 1 223 ? -10.970 -0.384 16.424 1.00 89.12 223 LEU A N 1
ATOM 1817 C CA . LEU A 1 223 ? -10.468 -1.741 16.188 1.00 89.12 223 LEU A CA 1
ATOM 1818 C C . LEU A 1 223 ? -11.363 -2.807 16.827 1.00 89.12 223 LEU A C 1
ATOM 1820 O O . LEU A 1 223 ? -11.658 -3.818 16.194 1.00 89.12 223 LEU A O 1
ATOM 1824 N N . LYS A 1 224 ? -11.825 -2.582 18.064 1.00 88.94 224 LYS A N 1
ATOM 1825 C CA . LYS A 1 224 ? -12.773 -3.485 18.733 1.00 88.94 224 LYS A CA 1
ATOM 1826 C C . LYS A 1 224 ? -14.069 -3.604 17.928 1.00 88.94 224 LYS A C 1
ATOM 1828 O O . LYS A 1 224 ? -14.469 -4.712 17.600 1.00 88.94 224 LYS A O 1
ATOM 1833 N N . LYS A 1 225 ? -14.654 -2.470 17.528 1.00 90.81 225 LYS A N 1
ATOM 1834 C CA . LYS A 1 225 ? -15.876 -2.435 16.711 1.00 90.81 225 LYS A CA 1
ATOM 1835 C C . LYS A 1 225 ? -15.709 -3.116 15.355 1.00 90.81 225 LYS A C 1
ATOM 1837 O O . LYS A 1 225 ? -16.645 -3.748 14.895 1.00 90.81 225 LYS A O 1
ATOM 1842 N N . MET A 1 226 ? -14.560 -2.968 14.693 1.00 90.75 226 MET A N 1
ATOM 1843 C CA . MET A 1 226 ? -14.288 -3.654 13.423 1.00 90.75 226 MET A CA 1
ATOM 1844 C C . MET A 1 226 ? -14.315 -5.173 13.605 1.00 90.75 226 MET A C 1
ATOM 1846 O O . MET A 1 226 ? -14.954 -5.862 12.823 1.00 90.75 226 MET A O 1
ATOM 1850 N N . LYS A 1 227 ? -13.674 -5.672 14.667 1.00 89.88 227 LYS A N 1
ATOM 1851 C CA . LYS A 1 227 ? -13.621 -7.101 14.999 1.00 89.88 227 LYS A CA 1
ATOM 1852 C C . LYS A 1 227 ? -14.959 -7.682 15.448 1.00 89.88 227 LYS A C 1
ATOM 1854 O O . LYS A 1 227 ? -15.247 -8.831 15.156 1.00 89.88 227 LYS A O 1
ATOM 1859 N N . GLU A 1 228 ? -15.770 -6.899 16.156 1.00 91.56 228 GLU A N 1
ATOM 1860 C CA . GLU A 1 228 ? -17.121 -7.297 16.583 1.00 91.56 228 GLU A CA 1
ATOM 1861 C C . GLU A 1 228 ? -18.094 -7.470 15.409 1.00 91.56 228 GLU A C 1
ATOM 1863 O O . GLU A 1 228 ? -19.136 -8.088 15.584 1.00 91.56 228 GLU A O 1
ATOM 1868 N N . ARG A 1 229 ? -17.779 -6.928 14.224 1.00 91.50 229 ARG A N 1
ATOM 1869 C CA . ARG A 1 229 ? -18.613 -7.110 13.026 1.00 91.50 229 ARG A CA 1
ATOM 1870 C C . ARG A 1 229 ? -18.400 -8.458 12.347 1.00 91.50 229 ARG A C 1
ATOM 1872 O O . ARG A 1 229 ? -19.239 -8.833 11.543 1.00 91.50 229 ARG A O 1
ATOM 1879 N N . GLU A 1 230 ? -17.281 -9.130 12.627 1.00 90.69 230 GLU A N 1
ATOM 1880 C CA . GLU A 1 230 ? -16.918 -10.417 12.016 1.00 90.69 230 GLU A CA 1
ATOM 1881 C C . GLU A 1 230 ? -16.971 -10.397 10.478 1.00 90.69 230 GLU A C 1
ATOM 1883 O O . GLU A 1 230 ? -17.310 -11.374 9.814 1.00 90.69 230 GLU A O 1
ATOM 1888 N N . GLU A 1 231 ? -16.600 -9.256 9.896 1.00 94.62 231 GLU A N 1
ATOM 1889 C CA . GLU A 1 231 ? -16.546 -9.080 8.449 1.00 94.62 231 GLU A CA 1
ATOM 1890 C C . GLU A 1 231 ? -15.296 -9.741 7.860 1.00 94.62 231 GLU A C 1
ATOM 1892 O O . GLU A 1 231 ? -14.239 -9.852 8.498 1.00 94.62 231 GLU A O 1
ATOM 1897 N N . LYS A 1 232 ? -15.397 -10.133 6.591 1.00 92.62 232 LYS A N 1
ATOM 1898 C CA . LYS A 1 232 ? -14.263 -10.657 5.824 1.00 92.62 232 LYS A CA 1
ATOM 1899 C C . LYS A 1 232 ? -13.215 -9.572 5.565 1.00 92.62 232 LYS A C 1
ATOM 1901 O O . LYS A 1 232 ? -13.559 -8.410 5.352 1.00 92.62 232 LYS A O 1
ATOM 1906 N N . LEU A 1 233 ? -11.938 -9.947 5.457 1.00 90.25 233 LEU A N 1
ATOM 1907 C CA . LEU A 1 233 ? -10.854 -9.027 5.083 1.00 90.25 233 LEU A CA 1
ATOM 1908 C C . LEU A 1 233 ? -11.153 -8.245 3.800 1.00 90.25 233 LEU A C 1
ATOM 1910 O O . LEU A 1 233 ? -10.850 -7.051 3.727 1.00 90.25 233 LEU A O 1
ATOM 1914 N N . ARG A 1 234 ? -11.803 -8.892 2.827 1.00 92.44 234 ARG A N 1
ATOM 1915 C CA . ARG A 1 234 ? -12.285 -8.262 1.594 1.00 92.44 234 ARG A CA 1
ATOM 1916 C C . ARG A 1 234 ? -13.037 -6.953 1.845 1.00 92.44 234 ARG A C 1
ATOM 1918 O O . ARG A 1 234 ? -12.719 -5.945 1.219 1.00 92.44 234 ARG A O 1
ATOM 1925 N N . PHE A 1 235 ? -13.981 -6.963 2.788 1.00 93.88 235 PHE A N 1
ATOM 1926 C CA . PHE A 1 235 ? -14.804 -5.802 3.127 1.00 93.88 235 PHE A CA 1
ATOM 1927 C C . PHE A 1 235 ? -13.938 -4.614 3.560 1.00 93.88 235 PHE A C 1
ATOM 1929 O O . PHE A 1 235 ? -14.137 -3.486 3.111 1.00 93.88 235 PHE A O 1
ATOM 1936 N N . PHE A 1 236 ? -12.927 -4.859 4.397 1.00 93.06 236 PHE A N 1
ATOM 1937 C CA . PHE A 1 236 ? -12.031 -3.804 4.869 1.00 93.06 236 PHE A CA 1
ATOM 1938 C C . PHE A 1 236 ? -11.120 -3.267 3.761 1.00 93.06 236 PHE A C 1
ATOM 1940 O O . PHE A 1 236 ? -10.875 -2.062 3.726 1.00 93.06 236 PHE A O 1
ATOM 1947 N N . LYS A 1 237 ? -10.662 -4.115 2.830 1.00 93.06 237 LYS A N 1
ATOM 1948 C CA . LYS A 1 237 ? -9.880 -3.670 1.663 1.00 93.06 237 LYS A CA 1
ATOM 1949 C C . LYS A 1 237 ? -10.702 -2.784 0.731 1.00 93.06 237 LYS A C 1
ATOM 1951 O O . LYS A 1 237 ? -10.228 -1.728 0.318 1.00 93.06 237 LYS A O 1
ATOM 1956 N N . GLU A 1 238 ? -11.935 -3.195 0.436 1.00 94.00 238 GLU A N 1
ATOM 1957 C CA . GLU A 1 238 ? -12.875 -2.422 -0.384 1.00 94.00 238 GLU A CA 1
ATOM 1958 C C . GLU A 1 238 ? -13.204 -1.080 0.277 1.00 94.00 238 GLU A C 1
ATOM 1960 O O . GLU A 1 238 ? -13.122 -0.040 -0.374 1.00 94.00 238 GLU A O 1
ATOM 1965 N N . LYS A 1 239 ? -13.464 -1.073 1.591 1.00 94.19 239 LYS A N 1
ATOM 1966 C CA . LYS A 1 239 ? -13.683 0.169 2.345 1.00 94.19 239 LYS A CA 1
ATOM 1967 C C . LYS A 1 239 ? -12.461 1.080 2.341 1.00 94.19 239 LYS A C 1
ATOM 1969 O O . LYS A 1 239 ? -12.619 2.291 2.210 1.00 94.19 239 LYS A O 1
ATOM 1974 N N . PHE A 1 240 ? -11.255 0.530 2.471 1.00 95.06 240 PHE A N 1
ATOM 1975 C CA . PHE A 1 240 ? -10.035 1.331 2.409 1.00 95.06 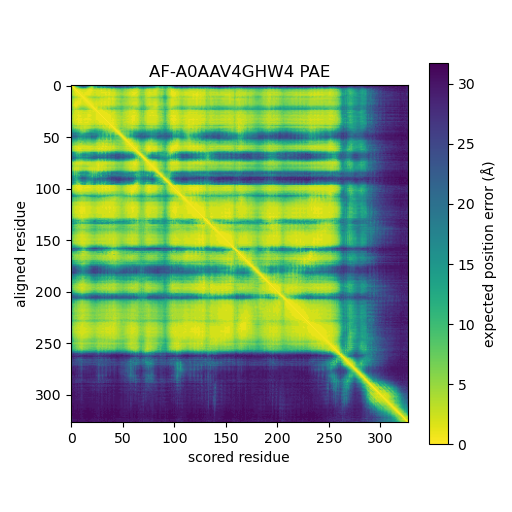240 PHE A CA 1
ATOM 1976 C C . PHE A 1 240 ? -9.917 2.047 1.062 1.00 95.06 240 PHE A C 1
ATOM 1978 O O . PHE A 1 240 ? -9.746 3.264 1.034 1.00 95.06 240 PHE A O 1
ATOM 1985 N N . HIS A 1 241 ? -10.071 1.310 -0.044 1.00 93.62 241 HIS A N 1
ATOM 1986 C CA . HIS A 1 241 ? -10.062 1.883 -1.394 1.00 93.62 241 HIS A CA 1
ATOM 1987 C C . HIS A 1 241 ? -11.134 2.967 -1.555 1.00 93.62 241 HIS A C 1
ATOM 1989 O O . HIS A 1 241 ? -10.807 4.087 -1.946 1.00 93.62 241 HIS A O 1
ATOM 1995 N N . GLU A 1 242 ? -12.378 2.667 -1.168 1.00 92.44 242 GLU A N 1
ATOM 1996 C CA . GLU A 1 242 ? -13.513 3.591 -1.265 1.00 92.44 242 GLU A CA 1
ATOM 1997 C C . GLU A 1 242 ? -13.209 4.933 -0.582 1.00 92.44 242 GLU A C 1
ATOM 1999 O O . GLU A 1 242 ? -13.367 5.994 -1.188 1.00 92.44 242 GLU A O 1
ATOM 2004 N N . PHE A 1 243 ? -12.734 4.905 0.667 1.00 93.12 243 PHE A N 1
ATOM 2005 C CA . PHE A 1 243 ? -12.445 6.126 1.421 1.00 93.12 243 PHE A CA 1
ATOM 2006 C C . PHE A 1 243 ? -11.220 6.877 0.893 1.00 93.12 243 PHE A C 1
ATOM 2008 O O . PHE A 1 243 ? -11.256 8.109 0.845 1.00 93.12 243 PHE A O 1
ATOM 2015 N N . ILE A 1 244 ? -10.163 6.176 0.468 1.00 91.19 244 ILE A N 1
ATOM 2016 C CA . ILE A 1 244 ? -8.993 6.822 -0.143 1.00 91.19 244 ILE A CA 1
ATOM 2017 C C . ILE A 1 244 ? -9.404 7.561 -1.415 1.00 91.19 244 ILE A C 1
ATOM 2019 O O . ILE A 1 244 ? -9.128 8.752 -1.529 1.00 91.19 244 ILE A O 1
ATOM 2023 N N . VAL A 1 245 ? -10.104 6.902 -2.341 1.00 86.88 245 VAL A N 1
ATOM 2024 C CA . VAL A 1 245 ? -10.490 7.516 -3.622 1.00 86.88 245 VAL A CA 1
ATOM 2025 C C . VAL A 1 245 ? -11.518 8.627 -3.423 1.00 86.88 245 VAL A C 1
ATOM 2027 O O . VAL A 1 245 ? -11.441 9.660 -4.084 1.00 86.88 245 VAL A O 1
ATOM 2030 N N . LYS A 1 246 ? -12.457 8.466 -2.486 1.00 86.44 246 LYS A N 1
ATOM 2031 C CA . LYS A 1 246 ? -13.465 9.494 -2.197 1.00 86.44 246 LYS A CA 1
ATOM 2032 C C . LYS A 1 246 ? -12.856 10.759 -1.591 1.00 86.44 246 LYS A C 1
ATOM 2034 O O . LYS A 1 246 ? -13.216 11.860 -2.000 1.00 86.44 246 LYS A O 1
ATOM 2039 N N . CYS A 1 247 ? -11.971 10.619 -0.605 1.00 86.69 247 CYS A N 1
ATOM 2040 C CA . CYS A 1 247 ? -11.364 11.763 0.081 1.00 86.69 247 CYS A CA 1
ATOM 2041 C C . CYS A 1 247 ? -10.179 12.345 -0.692 1.00 86.69 247 CYS A C 1
ATOM 2043 O O . CYS A 1 247 ? -9.909 13.540 -0.612 1.00 86.69 247 CYS A O 1
ATOM 2045 N N . VAL A 1 248 ? -9.467 11.515 -1.449 1.00 84.38 248 VAL A N 1
ATOM 2046 C CA . VAL A 1 248 ? -8.275 11.899 -2.202 1.00 84.38 248 VAL A CA 1
ATOM 2047 C C . VAL A 1 248 ? -8.426 11.402 -3.644 1.00 84.38 248 VAL A C 1
ATOM 2049 O O . VAL A 1 248 ? -7.711 10.489 -4.057 1.00 84.38 248 VAL A O 1
ATOM 2052 N N . PRO A 1 249 ? -9.330 11.996 -4.454 1.0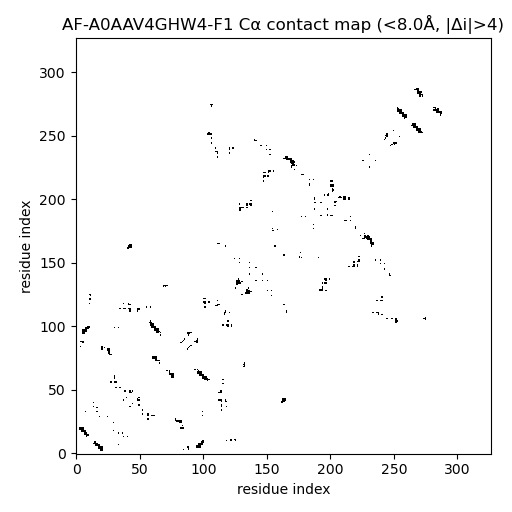0 75.00 249 PRO A N 1
ATOM 2053 C CA . PRO A 1 249 ? -9.565 11.535 -5.827 1.00 75.00 249 PRO A CA 1
ATOM 2054 C C . PRO A 1 249 ? -8.303 11.560 -6.685 1.00 75.00 249 PRO A C 1
ATOM 2056 O O . PRO A 1 249 ? -8.114 10.715 -7.560 1.00 75.00 249 PRO A O 1
ATOM 2059 N N . TRP A 1 250 ? -7.402 12.500 -6.387 1.00 76.31 250 TRP A N 1
ATOM 2060 C CA . TRP A 1 250 ? -6.138 12.621 -7.088 1.00 76.31 250 TRP A CA 1
ATOM 2061 C C . TRP A 1 250 ? -5.157 11.479 -6.785 1.00 76.31 250 TRP A C 1
ATOM 2063 O O . TRP A 1 250 ? -4.178 11.324 -7.502 1.00 76.31 250 TRP A O 1
ATOM 2073 N N . TYR A 1 251 ? -5.425 10.615 -5.798 1.00 81.62 251 TYR A N 1
ATOM 2074 C CA . TYR A 1 251 ? -4.634 9.404 -5.567 1.00 81.62 251 TYR A CA 1
ATOM 2075 C C . TYR A 1 251 ? -4.652 8.461 -6.781 1.00 81.62 251 TYR A C 1
ATOM 2077 O O . TYR A 1 251 ? -3.673 7.762 -7.031 1.00 81.62 251 TYR A O 1
ATOM 2085 N N . CYS A 1 252 ? -5.734 8.447 -7.563 1.00 80.06 252 CYS A N 1
ATOM 2086 C CA . CYS A 1 252 ? -5.831 7.646 -8.787 1.00 80.06 252 CYS A CA 1
ATOM 2087 C C . CYS A 1 252 ? -5.455 8.421 -10.061 1.00 80.06 252 CYS A C 1
ATOM 2089 O O . CYS A 1 252 ? -5.636 7.892 -11.156 1.00 80.06 252 CYS A O 1
ATOM 2091 N N . THR A 1 253 ? -4.943 9.650 -9.951 1.00 73.69 253 THR A N 1
ATOM 2092 C CA . THR A 1 253 ? -4.606 10.487 -11.113 1.00 73.69 253 THR A CA 1
ATOM 2093 C C . THR A 1 253 ? -3.209 11.079 -10.996 1.00 73.69 253 THR A C 1
ATOM 2095 O O . THR A 1 253 ? -2.803 11.523 -9.928 1.00 73.69 253 THR A O 1
ATOM 2098 N N . GLU A 1 254 ? -2.491 11.171 -12.110 1.00 73.25 254 GLU A N 1
ATOM 2099 C CA . GLU A 1 254 ? -1.221 11.896 -12.162 1.00 73.25 254 GLU A CA 1
ATOM 2100 C C . GLU A 1 254 ? -1.488 13.332 -12.637 1.00 73.25 254 GLU A C 1
ATOM 2102 O O . GLU A 1 254 ? -2.152 13.554 -13.653 1.00 73.25 254 GLU A O 1
ATOM 2107 N N . VAL A 1 255 ? -1.004 14.317 -11.879 1.00 68.56 255 VAL A N 1
ATOM 2108 C CA . VAL A 1 255 ? -1.159 15.742 -12.200 1.00 68.56 255 VAL A CA 1
ATOM 2109 C C . VAL A 1 255 ? 0.198 16.292 -12.610 1.00 68.56 255 VAL A C 1
ATOM 2111 O O . VAL A 1 255 ? 1.165 16.182 -11.855 1.00 68.56 255 VAL A O 1
ATOM 2114 N N . TYR A 1 256 ? 0.268 16.897 -13.795 1.00 65.94 256 TYR A N 1
ATOM 2115 C CA . TYR A 1 256 ? 1.504 17.437 -14.349 1.00 65.94 256 TYR A CA 1
ATOM 2116 C C . TYR A 1 256 ? 1.375 18.946 -14.542 1.00 65.94 256 TYR A C 1
ATOM 2118 O O . TYR A 1 256 ? 0.442 19.445 -15.173 1.00 65.94 256 TYR A O 1
ATOM 2126 N N . GLN A 1 257 ? 2.341 19.690 -14.010 1.00 63.53 257 GLN A N 1
ATOM 2127 C CA . GLN A 1 257 ? 2.474 21.111 -14.307 1.00 63.53 257 GLN A CA 1
ATOM 2128 C C . GLN A 1 257 ? 3.310 21.279 -15.570 1.00 63.53 257 GLN A C 1
ATOM 2130 O O . GLN A 1 257 ? 4.418 20.751 -15.663 1.00 63.53 257 GLN A O 1
ATOM 2135 N N . THR A 1 258 ? 2.784 22.027 -16.536 1.00 59.53 258 THR A N 1
ATOM 2136 C CA . THR A 1 258 ? 3.478 22.306 -17.794 1.00 59.53 258 THR A CA 1
ATOM 2137 C C . THR A 1 258 ? 3.605 23.813 -17.983 1.00 59.53 258 THR A C 1
ATOM 2139 O O . THR A 1 258 ? 2.691 24.578 -17.670 1.00 59.53 258 THR A O 1
ATOM 2142 N N . LYS A 1 259 ? 4.758 24.270 -18.473 1.00 51.06 259 LYS A N 1
ATOM 2143 C CA . LYS A 1 259 ? 4.915 25.650 -18.940 1.00 51.06 259 LYS A CA 1
ATOM 2144 C C . LYS A 1 259 ? 4.858 25.629 -20.466 1.00 51.06 259 LYS A C 1
ATOM 2146 O O . LYS A 1 259 ? 5.753 25.031 -21.065 1.00 51.06 259 LYS A O 1
ATOM 2151 N N . PRO A 1 260 ? 3.832 26.217 -21.104 1.00 54.62 260 PRO A N 1
ATOM 2152 C CA . PRO A 1 260 ? 3.832 26.350 -22.551 1.00 54.62 260 PRO A CA 1
ATOM 2153 C C . PRO A 1 260 ? 5.016 27.222 -22.985 1.00 54.62 260 PRO A C 1
ATOM 2155 O O . PRO A 1 260 ? 5.334 28.223 -22.347 1.00 54.62 260 PRO A O 1
ATOM 2158 N N . SER A 1 261 ? 5.670 26.842 -24.083 1.00 51.38 261 SER A N 1
ATOM 2159 C CA . SER A 1 261 ? 6.884 27.497 -24.592 1.00 51.38 261 SER A CA 1
ATOM 2160 C C . SER A 1 261 ? 6.674 28.946 -25.053 1.00 51.38 261 SER A C 1
ATOM 2162 O O . SER A 1 261 ? 7.656 29.649 -25.272 1.00 51.38 261 SER A O 1
ATOM 2164 N N . ALA A 1 262 ? 5.422 29.399 -25.194 1.00 51.44 262 ALA A N 1
ATOM 2165 C CA . ALA A 1 262 ? 5.078 30.672 -25.828 1.00 51.44 262 ALA A CA 1
ATOM 2166 C C . ALA A 1 262 ? 4.390 31.711 -24.916 1.00 51.44 262 ALA A C 1
ATOM 2168 O O . ALA A 1 262 ? 4.220 32.846 -25.348 1.00 51.44 262 ALA A O 1
ATOM 2169 N N . TYR A 1 263 ? 4.011 31.381 -23.672 1.00 44.19 263 TYR A N 1
ATOM 2170 C CA . TYR A 1 263 ? 3.331 32.332 -22.776 1.00 44.19 263 TYR A CA 1
ATOM 2171 C C . TYR A 1 263 ? 3.748 32.150 -21.306 1.00 44.19 263 TYR A C 1
ATOM 2173 O O . TYR A 1 263 ? 3.911 31.018 -20.857 1.00 44.19 263 TYR A O 1
ATOM 2181 N N . PRO A 1 264 ? 3.864 33.236 -20.514 1.00 39.38 264 PRO A N 1
ATOM 2182 C CA . PRO A 1 264 ? 4.291 33.179 -19.110 1.00 39.38 264 PRO A CA 1
ATOM 2183 C C . PRO A 1 264 ? 3.248 32.583 -18.143 1.00 39.38 264 PRO A C 1
ATOM 2185 O O . PRO A 1 264 ? 3.473 32.568 -16.934 1.00 39.38 264 PRO A O 1
ATOM 2188 N N . LEU A 1 265 ? 2.113 32.080 -18.638 1.00 42.12 265 LEU A N 1
ATOM 2189 C CA . LEU A 1 265 ? 1.073 31.464 -17.815 1.00 42.12 265 LEU A CA 1
ATOM 2190 C C . LEU A 1 265 ? 1.384 29.976 -17.613 1.00 42.12 265 LEU A C 1
ATOM 2192 O O . LEU A 1 265 ? 1.356 29.187 -18.554 1.00 42.12 265 LEU A O 1
ATOM 2196 N N . ALA A 1 266 ? 1.695 29.590 -16.374 1.00 40.88 266 ALA A N 1
ATOM 2197 C CA . ALA A 1 266 ? 1.826 28.188 -15.993 1.00 40.88 266 ALA A CA 1
ATOM 2198 C C . ALA A 1 266 ? 0.465 27.489 -16.139 1.00 40.88 266 ALA A C 1
ATOM 2200 O O . ALA A 1 266 ? -0.513 27.901 -15.517 1.00 40.88 266 ALA A O 1
ATOM 2201 N N . VAL A 1 267 ? 0.401 26.428 -16.944 1.00 38.81 267 VAL A N 1
ATOM 2202 C CA . VAL A 1 267 ? -0.821 25.644 -17.154 1.00 38.81 267 VAL A CA 1
ATOM 2203 C C . VAL A 1 267 ? -0.685 24.335 -16.378 1.00 38.81 267 VAL A C 1
ATOM 2205 O O . VAL A 1 267 ? 0.191 23.511 -16.654 1.00 38.81 267 VAL A O 1
ATOM 2208 N N . SER A 1 268 ? -1.547 24.138 -15.381 1.00 36.34 268 SER A N 1
ATOM 2209 C CA . SER A 1 268 ? -1.663 22.853 -14.683 1.00 36.34 268 SER A CA 1
ATOM 2210 C C . SER A 1 268 ? -2.622 21.954 -15.458 1.00 36.34 268 SER A C 1
ATOM 2212 O O . SER A 1 268 ? -3.792 22.300 -15.612 1.00 36.34 268 SER A O 1
ATOM 2214 N N . ALA A 1 269 ? -2.135 20.814 -15.947 1.00 37.59 269 ALA A N 1
ATOM 2215 C CA . ALA A 1 269 ? -2.945 19.833 -16.661 1.00 37.59 269 ALA A CA 1
ATOM 2216 C C . ALA A 1 269 ? -3.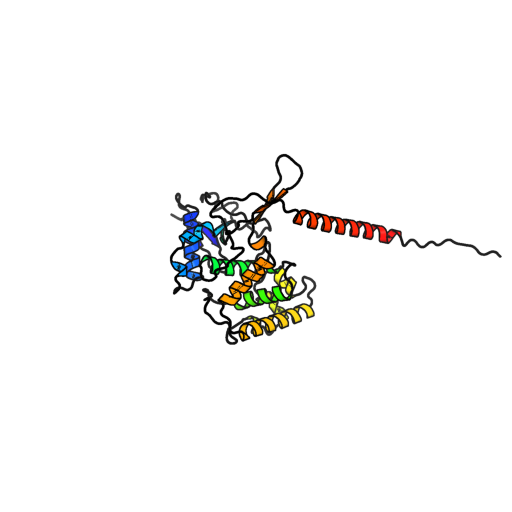191 18.611 -15.763 1.00 37.59 269 ALA A C 1
ATOM 2218 O O . ALA A 1 269 ? -2.267 18.051 -15.168 1.00 37.59 269 ALA A O 1
ATOM 2219 N N . MET A 1 270 ? -4.451 18.190 -15.660 1.00 37.69 270 MET A N 1
ATOM 2220 C CA . MET A 1 270 ? -4.843 16.980 -14.938 1.00 37.69 270 MET A CA 1
ATOM 2221 C C . MET A 1 270 ? -5.078 15.851 -15.943 1.00 37.69 270 MET A C 1
ATOM 2223 O O . MET A 1 270 ? -5.883 16.002 -16.862 1.00 37.69 270 MET A O 1
ATOM 2227 N N . MET A 1 271 ? -4.390 14.720 -15.770 1.00 42.00 271 MET A N 1
ATOM 2228 C CA . MET A 1 271 ? -4.606 13.530 -16.592 1.00 42.00 271 MET A CA 1
ATOM 2229 C C . MET A 1 271 ? -5.591 12.596 -15.880 1.00 42.00 271 MET A C 1
ATOM 2231 O O . MET A 1 271 ? -5.285 12.042 -14.823 1.00 42.00 271 MET A O 1
ATOM 2235 N N . LYS A 1 272 ? -6.780 12.404 -16.463 1.00 38.00 272 LYS A N 1
ATOM 2236 C CA . LYS A 1 272 ? -7.794 11.461 -15.970 1.00 38.00 272 LYS A CA 1
ATOM 2237 C C . LYS A 1 272 ? -7.986 10.339 -16.990 1.00 38.00 272 LYS A C 1
ATOM 2239 O O . LYS A 1 272 ? -8.501 10.572 -18.077 1.00 38.00 272 LYS A O 1
ATOM 2244 N N . LEU A 1 273 ? -7.584 9.119 -16.637 1.00 40.97 273 LEU A N 1
ATOM 2245 C CA . LEU A 1 273 ? -7.847 7.920 -17.439 1.00 40.97 273 LEU A CA 1
ATOM 2246 C C . LEU A 1 273 ? -9.195 7.326 -16.999 1.00 40.97 273 LEU A C 1
ATOM 2248 O O . LEU A 1 273 ? -9.321 6.811 -15.889 1.00 40.97 273 LEU A O 1
ATOM 2252 N N . ASN A 1 274 ? -10.226 7.448 -17.839 1.00 37.03 274 ASN A N 1
ATOM 2253 C CA . ASN A 1 274 ? -11.559 6.899 -17.568 1.00 37.03 274 ASN A CA 1
ATOM 2254 C C . ASN A 1 274 ? -11.645 5.421 -17.987 1.00 37.03 274 ASN A C 1
ATOM 2256 O O . ASN A 1 274 ? -11.276 5.066 -19.101 1.00 37.03 274 ASN A O 1
ATOM 2260 N N . GLN A 1 275 ? -12.247 4.585 -17.135 1.00 36.81 275 GLN A N 1
ATOM 2261 C CA . GLN A 1 275 ? -12.480 3.139 -17.329 1.00 36.81 275 GLN A CA 1
ATOM 2262 C C . GLN A 1 275 ? -13.426 2.763 -18.500 1.00 36.81 275 GLN A C 1
ATOM 2264 O O . GLN A 1 275 ? -13.836 1.613 -18.603 1.00 36.81 275 GLN A O 1
ATOM 2269 N N . GLY A 1 276 ? -13.806 3.700 -19.374 1.00 38.53 276 GLY A N 1
ATOM 2270 C CA . GLY A 1 276 ? -14.871 3.505 -20.369 1.00 38.53 276 GLY A CA 1
ATOM 2271 C C . GLY A 1 276 ? -14.431 3.397 -21.830 1.00 38.53 276 GLY A C 1
ATOM 2272 O O . GLY A 1 276 ? -15.279 3.153 -22.683 1.00 38.53 276 GLY A O 1
ATOM 2273 N N . LYS A 1 277 ? -13.150 3.599 -22.154 1.00 34.19 277 LYS A N 1
ATOM 2274 C CA . LYS A 1 277 ? -12.655 3.488 -23.534 1.00 34.19 277 LYS A CA 1
ATOM 2275 C C . LYS A 1 277 ? -11.350 2.706 -23.538 1.00 34.19 277 LYS A C 1
ATOM 2277 O O . LYS A 1 277 ? -10.433 3.044 -22.797 1.00 34.19 277 LYS A O 1
ATOM 2282 N N . MET A 1 278 ? -11.292 1.657 -24.358 1.00 33.22 278 MET A N 1
ATOM 2283 C CA . MET A 1 278 ? -10.095 0.860 -24.653 1.00 33.22 278 MET A CA 1
ATOM 2284 C C . MET A 1 278 ? -9.062 1.663 -25.465 1.00 33.22 278 MET A C 1
ATOM 2286 O O . MET A 1 278 ? -8.498 1.155 -26.424 1.00 33.22 278 MET A O 1
ATOM 2290 N N . ASP A 1 279 ? -8.809 2.913 -25.092 1.00 32.25 279 ASP A N 1
ATOM 2291 C CA . ASP A 1 279 ? -7.753 3.709 -25.695 1.00 32.25 279 ASP A CA 1
ATOM 2292 C C . ASP A 1 279 ? -6.624 3.822 -24.678 1.00 32.25 279 ASP A C 1
ATOM 2294 O O . ASP A 1 279 ? -6.722 4.509 -23.659 1.00 32.25 279 ASP A O 1
ATOM 2298 N N . SER A 1 280 ? -5.525 3.130 -24.970 1.00 31.41 280 SER A N 1
ATOM 2299 C CA . SER A 1 280 ? -4.205 3.345 -24.380 1.00 31.41 280 SER A CA 1
ATOM 2300 C C . SER A 1 280 ? -3.655 4.708 -24.824 1.00 31.41 280 SER A C 1
ATOM 2302 O O . SER A 1 280 ? -2.649 4.793 -25.529 1.00 31.41 280 SER A O 1
ATOM 2304 N N . GLY A 1 281 ? -4.369 5.779 -24.481 1.00 30.42 281 GLY A N 1
ATOM 2305 C CA . GLY A 1 281 ? -4.111 7.138 -24.932 1.00 30.42 281 GLY A CA 1
ATOM 2306 C C . GLY A 1 281 ? -3.893 8.084 -23.759 1.00 30.42 281 GLY A C 1
ATOM 2307 O O . GLY A 1 281 ? -4.723 8.191 -22.858 1.00 30.42 281 GLY A O 1
ATOM 2308 N N . LEU A 1 282 ? -2.769 8.800 -23.799 1.00 34.28 282 LEU A N 1
ATOM 2309 C CA . LEU A 1 282 ? -2.545 10.031 -23.045 1.00 34.28 282 LEU A CA 1
ATOM 2310 C C . LEU A 1 282 ? -3.658 11.032 -23.400 1.00 34.28 282 LEU A C 1
ATOM 2312 O O . LEU A 1 282 ? -3.661 11.585 -24.497 1.00 34.28 282 LEU A O 1
ATOM 2316 N N . TYR A 1 283 ? -4.607 11.262 -22.492 1.00 37.00 283 TYR A N 1
ATOM 2317 C CA . TYR A 1 283 ? -5.596 12.327 -22.657 1.00 37.00 283 TYR A CA 1
ATOM 2318 C C . TYR A 1 283 ? -5.036 13.637 -22.093 1.00 37.00 283 TYR A C 1
ATOM 2320 O O . TYR A 1 283 ? -4.762 13.743 -20.894 1.00 37.00 283 TYR A O 1
ATOM 2328 N N . TYR A 1 284 ? -4.867 14.640 -22.955 1.00 36.22 284 TYR A N 1
ATOM 2329 C CA . TYR A 1 284 ? -4.488 15.993 -22.561 1.00 36.22 284 TYR A CA 1
ATOM 2330 C C . TYR A 1 284 ? -5.729 16.770 -22.097 1.00 36.22 284 TYR A C 1
ATOM 2332 O O . TYR A 1 284 ? -6.496 17.248 -22.921 1.00 36.22 284 TYR A O 1
ATOM 2340 N N . GLY A 1 285 ? -5.880 16.876 -20.772 1.00 37.12 285 GLY A N 1
ATOM 2341 C CA . GLY A 1 285 ? -6.419 18.022 -20.026 1.00 37.12 285 GLY A CA 1
ATOM 2342 C C . GLY A 1 285 ? -7.828 18.547 -20.336 1.00 37.12 285 GLY A C 1
ATOM 2343 O O . GLY A 1 285 ? -8.085 19.121 -21.385 1.00 37.12 285 GLY A O 1
ATOM 2344 N N . GLU A 1 286 ? -8.681 18.552 -19.310 1.00 34.00 286 GLU A N 1
ATOM 2345 C CA . GLU A 1 286 ? -9.516 19.731 -19.046 1.00 34.00 286 GLU A CA 1
ATOM 2346 C C . GLU A 1 286 ? -8.709 20.697 -18.162 1.00 34.00 286 GLU A C 1
ATOM 2348 O O . GLU A 1 286 ? -7.983 20.272 -17.255 1.00 34.00 286 GLU A O 1
ATOM 2353 N N . VAL A 1 287 ? -8.806 22.001 -18.436 1.00 39.31 287 VAL A N 1
ATOM 2354 C CA . VAL A 1 287 ? -8.241 23.051 -17.579 1.00 39.31 287 VAL A CA 1
ATOM 2355 C C . VAL A 1 287 ? -8.982 22.997 -16.243 1.00 39.31 287 VAL A C 1
ATOM 2357 O O . VAL A 1 287 ? -10.176 23.272 -16.185 1.00 39.31 287 VAL A O 1
ATOM 2360 N N . SER A 1 288 ? -8.306 22.624 -15.154 1.00 37.78 288 SER A N 1
ATOM 2361 C CA . SER A 1 288 ? -8.937 22.661 -13.832 1.00 37.78 288 SER A CA 1
ATOM 2362 C C . SER A 1 288 ? -8.978 24.107 -13.335 1.00 37.78 288 SER A C 1
ATOM 2364 O O . SER A 1 288 ? -8.019 24.605 -12.745 1.00 37.78 288 SER A O 1
ATOM 2366 N N . GLU A 1 289 ? -10.108 24.782 -13.544 1.00 40.38 289 GLU A N 1
ATOM 2367 C CA . GLU A 1 289 ? -10.394 26.104 -12.962 1.00 40.38 289 GLU A CA 1
ATOM 2368 C C . GLU A 1 289 ? -10.336 26.086 -11.417 1.00 40.38 289 GLU A C 1
ATOM 2370 O O . GLU A 1 289 ? -10.094 27.107 -10.772 1.00 40.38 289 GLU A O 1
ATOM 2375 N N . VAL A 1 290 ? -10.470 24.902 -10.806 1.00 40.94 290 VAL A N 1
ATOM 2376 C CA . VAL A 1 290 ? -10.572 24.718 -9.351 1.00 40.94 290 VAL A CA 1
ATOM 2377 C C . VAL A 1 290 ? -9.247 24.981 -8.619 1.00 40.94 290 VAL A C 1
ATOM 2379 O O . VAL A 1 290 ? -9.263 25.457 -7.483 1.00 40.94 290 VAL A O 1
ATOM 2382 N N . PHE A 1 291 ? -8.087 24.758 -9.251 1.00 40.59 291 PHE A N 1
ATOM 2383 C CA . PHE A 1 291 ? -6.795 25.016 -8.590 1.00 40.59 291 PHE A CA 1
ATOM 2384 C C . PHE A 1 291 ? -6.397 26.501 -8.606 1.00 40.59 291 PHE A C 1
ATOM 2386 O O . PHE A 1 291 ? -5.748 26.972 -7.670 1.00 40.59 291 PHE A O 1
ATOM 2393 N N . MET A 1 292 ? -6.849 27.265 -9.611 1.00 38.50 292 MET A N 1
ATOM 2394 C CA . MET A 1 292 ? -6.627 28.717 -9.656 1.00 38.50 292 MET A CA 1
ATOM 2395 C C . MET A 1 292 ? -7.406 29.442 -8.556 1.00 38.50 292 MET A C 1
ATOM 2397 O O . MET A 1 292 ? -6.884 30.382 -7.959 1.00 38.50 292 MET A O 1
ATOM 2401 N N . LEU A 1 293 ? -8.613 28.973 -8.222 1.00 38.62 293 LEU A N 1
ATOM 2402 C CA . LEU A 1 293 ? -9.397 29.533 -7.121 1.00 38.62 293 LEU A CA 1
ATOM 2403 C C . LEU A 1 293 ? -8.740 29.289 -5.763 1.00 38.62 293 LEU A C 1
ATOM 2405 O O . LEU A 1 293 ? -8.676 30.226 -4.974 1.00 38.62 293 LEU A O 1
ATOM 2409 N N . TYR A 1 294 ? -8.195 28.095 -5.502 1.00 40.97 294 TYR A N 1
ATOM 2410 C CA . TYR A 1 294 ? -7.564 27.773 -4.213 1.00 40.97 294 TYR A CA 1
ATOM 2411 C C . TYR A 1 294 ? -6.251 28.540 -4.000 1.00 40.97 294 TYR A C 1
ATOM 2413 O O . TYR A 1 294 ? -5.991 29.055 -2.916 1.00 40.97 294 TYR A O 1
ATOM 2421 N N . GLN A 1 295 ? -5.436 28.683 -5.047 1.00 37.81 295 GLN A N 1
ATOM 2422 C CA . GLN A 1 295 ? -4.164 29.400 -4.951 1.00 37.81 295 GLN A CA 1
ATOM 2423 C C . GLN A 1 295 ? -4.373 30.922 -4.880 1.00 37.81 295 GLN A C 1
ATOM 2425 O O . GLN A 1 295 ? -3.694 31.594 -4.103 1.00 37.81 295 GLN A O 1
ATOM 2430 N N . ASN A 1 296 ? -5.366 31.464 -5.599 1.00 39.78 296 ASN A N 1
ATOM 2431 C CA . ASN A 1 296 ? -5.716 32.883 -5.508 1.00 39.78 296 ASN A CA 1
ATOM 2432 C C . ASN A 1 296 ? -6.438 33.238 -4.205 1.00 39.78 296 ASN A C 1
ATOM 2434 O O . ASN A 1 296 ? -6.144 34.293 -3.657 1.00 39.78 296 ASN A O 1
ATOM 2438 N N . THR A 1 297 ? -7.315 32.386 -3.655 1.00 46.12 297 THR A N 1
ATOM 2439 C CA . THR A 1 297 ? -7.936 32.663 -2.341 1.00 46.12 297 THR A CA 1
ATOM 2440 C C . THR A 1 297 ? -6.940 32.536 -1.199 1.00 46.12 297 THR A C 1
ATOM 2442 O O . THR A 1 297 ? -6.952 33.393 -0.322 1.00 46.12 297 THR A O 1
ATOM 2445 N N . VAL A 1 298 ? -6.033 31.553 -1.214 1.00 45.09 298 VAL A N 1
ATOM 2446 C CA . VAL A 1 298 ? -4.983 31.447 -0.185 1.00 45.09 298 VAL A CA 1
ATOM 2447 C C . VAL A 1 298 ? -4.009 32.626 -0.274 1.00 45.09 298 VAL A C 1
ATOM 2449 O O . VAL A 1 298 ? -3.675 33.201 0.759 1.00 45.09 298 VAL A O 1
ATOM 2452 N N . ASN A 1 299 ? -3.626 33.063 -1.480 1.00 42.72 299 ASN A N 1
ATOM 2453 C CA . ASN A 1 299 ? -2.784 34.252 -1.652 1.00 42.72 299 ASN A CA 1
ATOM 2454 C C . ASN A 1 299 ? -3.512 35.555 -1.275 1.00 42.72 299 ASN A C 1
ATOM 2456 O O . ASN A 1 299 ? -2.914 36.392 -0.602 1.00 42.72 299 ASN A O 1
ATOM 2460 N N . LEU A 1 300 ? -4.795 35.728 -1.624 1.00 46.62 300 LEU A N 1
ATOM 2461 C CA . LEU A 1 300 ? -5.579 36.895 -1.190 1.00 46.62 300 LEU A CA 1
ATOM 2462 C C . LEU A 1 300 ? -5.761 36.924 0.328 1.00 46.62 300 LEU A C 1
ATOM 2464 O O . LEU A 1 300 ? -5.641 37.990 0.924 1.00 46.62 300 LEU A O 1
ATOM 2468 N N . LEU A 1 301 ? -6.012 35.775 0.964 1.00 42.94 301 LEU A N 1
ATOM 2469 C CA . LEU A 1 301 ? -6.165 35.693 2.416 1.00 42.94 301 LEU A CA 1
ATOM 2470 C C . LEU A 1 301 ? -4.839 36.013 3.121 1.00 42.94 301 LEU A C 1
ATOM 2472 O O . LEU A 1 301 ? -4.831 36.736 4.114 1.00 42.94 301 LEU A O 1
ATOM 2476 N N . PHE A 1 302 ? -3.711 35.540 2.581 1.00 45.75 302 PHE A N 1
ATOM 2477 C CA . PHE A 1 302 ? -2.383 35.828 3.126 1.00 45.75 302 PHE A CA 1
ATOM 2478 C C . PHE A 1 302 ? -2.003 37.306 2.962 1.00 45.75 302 PHE A C 1
ATOM 2480 O O . PHE A 1 302 ? -1.470 37.911 3.894 1.00 45.75 302 PHE A O 1
ATOM 2487 N N . VAL A 1 303 ? -2.337 37.922 1.822 1.00 51.22 303 VAL A N 1
ATOM 2488 C CA . VAL A 1 303 ? -2.143 39.363 1.588 1.00 51.22 303 VAL A CA 1
ATOM 2489 C C . VAL A 1 303 ? -3.070 40.192 2.481 1.00 51.22 303 VAL A C 1
ATOM 2491 O O . VAL A 1 303 ? -2.601 41.138 3.106 1.00 51.22 303 VAL A O 1
ATOM 2494 N N . MET A 1 304 ? -4.344 39.818 2.636 1.00 47.31 304 MET A N 1
ATOM 2495 C CA . MET A 1 304 ? -5.272 40.518 3.534 1.00 47.31 304 MET A CA 1
ATOM 2496 C C . MET A 1 304 ? -4.838 40.440 5.001 1.00 47.31 304 MET A C 1
ATOM 2498 O O . MET A 1 304 ? -4.864 41.459 5.687 1.00 47.31 304 MET A O 1
ATOM 2502 N N . ILE A 1 305 ? -4.390 39.274 5.479 1.00 56.91 305 ILE A N 1
ATOM 2503 C CA . ILE A 1 305 ? -3.874 39.114 6.850 1.00 56.91 305 ILE A CA 1
ATOM 2504 C C . ILE A 1 305 ? -2.580 39.918 7.041 1.00 56.91 305 ILE A C 1
ATOM 2506 O O . ILE A 1 305 ? -2.400 40.543 8.084 1.00 56.91 305 ILE A O 1
ATOM 2510 N N . SER A 1 306 ? -1.711 39.970 6.030 1.00 54.12 306 SER A N 1
ATOM 2511 C CA . SER A 1 306 ? -0.465 40.748 6.086 1.00 54.12 306 SER A CA 1
ATOM 2512 C C . SER A 1 306 ? -0.720 42.259 6.083 1.00 54.12 306 SER A C 1
ATOM 2514 O O . SER A 1 306 ? -0.071 42.985 6.831 1.00 54.12 306 SER A O 1
ATOM 2516 N N . VAL A 1 307 ? -1.697 42.738 5.305 1.00 53.69 307 VAL A N 1
ATOM 2517 C CA . VAL A 1 307 ? -2.103 44.155 5.265 1.00 53.69 307 VAL A CA 1
ATOM 2518 C C . VAL A 1 307 ? -2.827 44.564 6.554 1.00 53.69 307 VAL A C 1
ATOM 2520 O O . VAL A 1 307 ? -2.535 45.622 7.107 1.00 53.69 307 VAL A O 1
ATOM 2523 N N . LEU A 1 308 ? -3.710 43.717 7.095 1.00 51.16 308 LEU A N 1
ATOM 2524 C CA . LEU A 1 308 ? -4.379 43.970 8.379 1.00 51.16 308 LEU A CA 1
ATOM 2525 C C . LEU A 1 308 ? -3.402 43.903 9.565 1.00 51.16 308 LEU A C 1
ATOM 2527 O O . LEU A 1 308 ? -3.497 44.721 10.480 1.00 51.16 308 LEU A O 1
ATOM 2531 N N . GLY A 1 309 ? -2.420 42.996 9.525 1.00 51.75 309 GLY A N 1
ATOM 2532 C CA . GLY A 1 309 ? -1.339 42.910 10.512 1.00 51.75 309 GLY A CA 1
ATOM 2533 C C . GLY A 1 309 ? -0.375 44.103 10.479 1.00 51.75 309 GLY A C 1
ATOM 2534 O O . GLY A 1 309 ? 0.173 44.464 11.517 1.00 51.75 309 GLY A O 1
ATOM 2535 N N . PHE A 1 310 ? -0.215 44.758 9.323 1.00 52.91 310 PHE A N 1
ATOM 2536 C CA . PHE A 1 310 ? 0.572 45.991 9.180 1.00 52.91 310 PHE A CA 1
ATOM 2537 C C . PHE A 1 310 ? -0.190 47.261 9.589 1.00 52.91 310 PHE A C 1
ATOM 2539 O O . PHE A 1 310 ? 0.436 48.252 9.959 1.00 52.91 310 PHE A O 1
ATOM 2546 N N . LEU A 1 311 ? -1.527 47.249 9.543 1.00 45.62 311 LEU A N 1
ATOM 2547 C CA . LEU A 1 311 ? -2.370 48.396 9.911 1.00 45.62 311 LEU A CA 1
ATOM 2548 C C . LEU A 1 311 ? -2.750 48.425 11.399 1.00 45.62 311 LEU A C 1
ATOM 2550 O O . LEU A 1 311 ? -3.032 49.495 11.937 1.00 45.62 311 LEU A O 1
ATOM 2554 N N . PHE A 1 312 ? -2.713 47.287 12.095 1.00 47.03 312 PHE A N 1
ATOM 2555 C CA . PHE A 1 312 ? -3.052 47.221 13.521 1.00 47.03 312 PHE A CA 1
ATOM 2556 C C . PHE A 1 312 ? -2.099 47.984 14.472 1.00 47.03 312 PHE A C 1
ATOM 2558 O O . PHE A 1 312 ? -2.594 48.522 15.462 1.00 47.03 312 PHE A O 1
ATOM 2565 N N . PRO A 1 313 ? -0.784 48.137 14.204 1.00 45.97 313 PRO A N 1
ATOM 2566 C CA . PRO A 1 313 ? 0.092 48.955 15.051 1.00 45.97 313 PRO A CA 1
ATOM 2567 C C . PRO A 1 313 ? -0.066 50.471 14.839 1.00 45.97 313 PRO A C 1
ATOM 2569 O O . PRO A 1 313 ? 0.408 51.249 15.661 1.00 45.97 313 PRO A O 1
ATOM 2572 N N . LEU A 1 314 ? -0.718 50.911 13.755 1.00 46.06 314 LEU A N 1
ATOM 2573 C CA . LEU A 1 314 ? -0.851 52.333 13.395 1.00 46.06 314 LEU A CA 1
ATOM 2574 C C . LEU A 1 314 ? -2.120 53.001 13.953 1.00 46.06 314 LEU A C 1
ATOM 2576 O O . LEU A 1 314 ? -2.233 54.222 13.910 1.00 46.06 314 LEU A O 1
ATOM 2580 N N . LEU A 1 315 ? -3.049 52.225 14.523 1.00 46.66 315 LEU A N 1
ATOM 2581 C CA . LEU A 1 315 ? -4.283 52.726 15.150 1.00 46.66 315 LEU A CA 1
ATOM 2582 C C . LEU A 1 315 ? -4.203 52.829 16.686 1.00 46.66 315 LEU A C 1
ATOM 2584 O O . LEU A 1 315 ? -5.197 53.149 17.331 1.00 46.66 315 LEU A O 1
ATOM 2588 N N . TRP A 1 316 ? -3.025 52.596 17.275 1.00 46.78 316 TRP A N 1
ATOM 2589 C CA . TRP A 1 316 ? -2.766 52.710 18.720 1.00 46.78 316 TRP A CA 1
ATOM 2590 C C . TRP A 1 316 ? -1.722 53.792 19.047 1.00 46.78 316 TRP A C 1
ATOM 2592 O O . TRP A 1 316 ? -0.845 53.612 19.889 1.00 46.78 316 TRP A O 1
ATOM 2602 N N . LEU A 1 317 ? -1.827 54.952 18.393 1.00 43.16 317 LEU A N 1
ATOM 2603 C CA . LEU A 1 317 ? -1.222 56.186 18.899 1.00 43.16 317 LEU A CA 1
ATOM 2604 C C . LEU A 1 317 ? -2.230 56.875 19.835 1.00 43.16 317 LEU A C 1
ATOM 2606 O O . LEU A 1 317 ? -3.313 57.249 19.379 1.00 43.16 317 LEU A O 1
ATOM 2610 N N . PRO A 1 318 ? -1.923 57.058 21.131 1.00 40.25 318 PRO A N 1
ATOM 2611 C CA . PRO A 1 318 ? -2.788 57.816 22.019 1.00 40.25 318 PRO A CA 1
ATOM 2612 C C . PRO A 1 318 ? -2.745 59.298 21.628 1.00 40.25 318 PRO A C 1
ATOM 2614 O O . PRO A 1 318 ? -1.697 59.941 21.667 1.00 40.25 318 PRO A O 1
ATOM 2617 N N . PHE A 1 319 ? -3.904 59.855 21.276 1.00 39.69 319 PHE A N 1
ATOM 2618 C CA . PHE A 1 319 ? -4.127 61.298 21.244 1.00 39.69 319 PHE A CA 1
ATOM 2619 C C . PHE A 1 319 ? -3.985 61.853 22.670 1.00 39.69 319 PHE A C 1
ATOM 2621 O O . PHE A 1 319 ? -4.951 61.918 23.426 1.00 39.69 319 PHE A O 1
ATOM 2628 N N . THR A 1 320 ? -2.781 62.269 23.059 1.00 40.56 320 THR A N 1
ATOM 2629 C CA . THR A 1 320 ? -2.587 63.165 24.205 1.00 40.56 320 THR A CA 1
ATOM 2630 C C . THR A 1 320 ? -2.578 64.603 23.700 1.00 40.56 320 THR A C 1
ATOM 2632 O O . THR A 1 320 ? -1.525 65.191 23.464 1.00 40.56 320 THR A O 1
ATOM 2635 N N . SER A 1 321 ? -3.762 65.180 23.507 1.00 37.97 321 SER A N 1
ATOM 2636 C CA . SER A 1 321 ? -3.926 66.628 23.381 1.00 37.97 321 SER A CA 1
ATOM 2637 C C . SER A 1 321 ? -3.969 67.240 24.781 1.00 37.97 321 SER A C 1
ATOM 2639 O O . SER A 1 321 ? -4.947 67.089 25.512 1.00 37.97 321 SER A O 1
ATOM 2641 N N . SER A 1 322 ? -2.887 67.919 25.158 1.00 36.47 322 SER A N 1
ATOM 2642 C CA . SER A 1 322 ? -2.794 68.734 26.364 1.00 36.47 322 SER A CA 1
ATOM 2643 C C . SER A 1 322 ? -3.701 69.964 26.244 1.00 36.47 322 SER A C 1
ATOM 2645 O O . SER A 1 322 ? -3.371 70.914 25.533 1.00 36.47 322 SER A O 1
ATOM 2647 N N . VAL A 1 323 ? -4.819 69.970 26.963 1.00 39.69 323 VAL A N 1
ATOM 2648 C CA .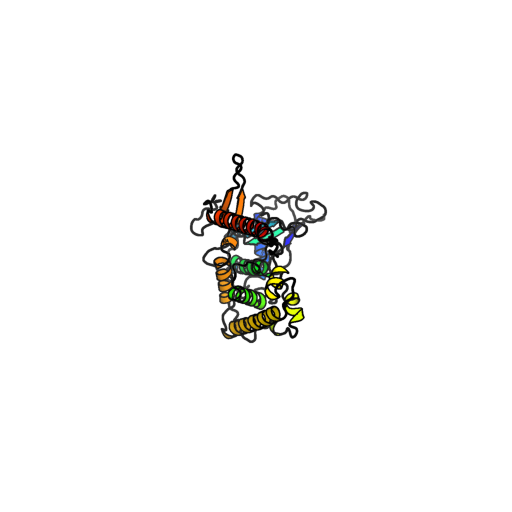 VAL A 1 323 ? -5.582 71.189 27.259 1.00 39.69 323 VAL A CA 1
ATOM 2649 C C . VAL A 1 323 ? -5.135 71.663 28.642 1.00 39.69 323 VAL A C 1
ATOM 2651 O O . VAL A 1 323 ? -5.312 70.952 29.629 1.00 39.69 323 VAL A O 1
ATOM 2654 N N . ARG A 1 324 ? -4.498 72.838 28.714 1.00 35.44 324 ARG A N 1
ATOM 2655 C CA . ARG A 1 324 ? -4.220 73.522 29.987 1.00 35.44 324 ARG A CA 1
ATOM 2656 C C . ARG A 1 324 ? -5.515 74.157 30.511 1.00 35.44 324 ARG A C 1
ATOM 2658 O O . ARG A 1 324 ? -6.235 74.748 29.707 1.00 35.44 324 ARG A O 1
ATOM 2665 N N . PRO A 1 325 ? -5.802 74.086 31.821 1.00 37.19 325 PRO A N 1
ATOM 2666 C CA . PRO A 1 325 ? -6.911 74.813 32.411 1.00 37.19 325 PRO A CA 1
ATOM 2667 C C . PRO A 1 325 ? -6.548 76.284 32.642 1.00 37.19 325 PRO A C 1
ATOM 2669 O O . PRO A 1 325 ? -5.406 76.629 32.943 1.00 37.19 325 PRO A O 1
ATOM 2672 N N . ILE A 1 326 ? -7.566 77.125 32.499 1.00 39.31 326 ILE A N 1
ATOM 2673 C CA . ILE A 1 326 ? -7.623 78.500 32.987 1.00 39.31 326 ILE A CA 1
ATOM 2674 C C . ILE A 1 326 ? -7.611 78.447 34.518 1.00 39.31 326 ILE A C 1
ATOM 2676 O O . ILE A 1 326 ? -8.513 77.837 35.086 1.00 39.31 326 ILE A O 1
ATOM 2680 N N . PHE A 1 327 ? -6.603 79.059 35.138 1.00 39.78 327 PHE A N 1
ATOM 2681 C CA . PHE A 1 327 ? -6.714 80.026 36.238 1.00 39.78 327 PHE A CA 1
ATOM 2682 C C . PHE A 1 327 ? -5.447 80.880 36.271 1.00 39.78 327 PHE A C 1
ATOM 2684 O O . PHE A 1 327 ? -4.347 80.296 36.119 1.00 39.78 327 PHE A O 1
#

Foldseek 3Di:
DDFFWAWEAAFLPQDIDTDTADQPDFQLNVLVVVLVSLCVFAADPPDPLPPDPPVCSVQKWKWWDDPPLPLDDTHTDDRRDHDDPVPQQDDPNDHTYIYIAGQQDDLDDQDCNHSNNRRNLSVLLCLCFANSNHNLLLDPLDDLVNSLLLLLLSQLSSDDGDHQDQQQWQAPPRDGVLVVDPDLVCNLVVSNGHLSNSCVQQVHPPGDSVSSVVSSVSSVVSNNVSNHVRDGNNVSSRSSSVSSCVSPVCVNWDKDWDDPPPDPDTFIFTFDDDPPDPDPDGDTHDRPPPVVVVVVVVVVVVVVVVVVVVCVVVVPDDPPDDDDDDD

Sequence (327 aa):
MEGHFFKVSFCGGISELKIYIAPELTYDDVINKCINHIKSRVCDPDSDASTNVAVYLPVFGLRLLQPNGSSENPVWLPYWHKFYKKQDVHVQGKQHAYEFRVRHRPVGFYKPDSIMGEYLFIQMVDDFMRDPAFPVGNNSVFSDDVFLLLLGISVLLQKKDLPLLNNEIVSLTWETPILRYRNILTFPQQLSASKAVCDRLTGGKFYNCEKKYWSFVSLRKNLKKMKEREEKLRFFKEKFHEFIVKCVPWYCTEVYQTKPSAYPLAVSAMMKLNQGKMDSGLYYGEVSEVFMLYQNTVNLLFVMISVLGFLFPLLWLPFTSSVRPIF